Protein AF-A0AAV2R646-F1 (afdb_monomer)

Secondary structure (DSSP, 8-state):
-------------------------------------------HHHHHHHHHHHHHHHHHHHHHHHHHHHHHHHHHHHHHHHHHHHHHHHHHHHHHHHHHHHHHHHHHHHSTTTGGGS--HHHHHHHHHHHHHHHHHHHHHH---S-HHHHHHHHHHHHHHHSSHHHHHHHHHHHHHHHHT----SSSSSSS--

Sequence (194 aa):
SEERETEQRYCFSRCSSTGSLHTLTSSANNTDDEDSDRGGQMSYKERRREAHTAAEQKRRNAINKGYDSLQYLQKEKSKQEEDVAALQKEVVALTIMKLNYEQIVSAHQSQPGHTARQIPDDVKFQVFRAVMDSLYQSFDVTVSTNNFAEISGSVISWVEEHCQPQVLREIMCGVLQQLGQQPEDLNASTNSFI

pLDDT: mean 77.89, std 22.42, range [35.0, 98.56]

Organism: Meganyctiphanes norvegica (NCBI:txid48144)

Mean predicted aligned error: 19.93 Å

InterPro domains:
  IPR011598 Myc-type, basic helix-loop-helix (bHLH) domain [PF00010] (48-73)
  IPR036638 Helix-loop-helix DNA-binding domain superfamily [G3DSA:4.10.280.10] (47-109)
  IPR036638 Helix-loop-helix DNA-binding domain superfamily [SSF47459] (39-72)
  IPR052207 Max-like/E-box-binding transcription factors [PTHR15741] (71-184)

Solvent-accessible surface area (backbone atoms only — not comparable to full-atom values): 12102 Å² total; per-residue (Å²): 133,82,88,82,85,82,80,82,76,78,82,75,84,74,87,83,78,87,83,82,80,87,77,81,73,77,74,78,77,72,78,89,76,84,91,80,84,89,75,101,65,83,52,72,76,50,55,54,51,51,51,51,52,52,53,50,50,51,53,50,50,53,50,51,54,52,50,54,52,50,53,51,50,52,54,52,51,55,50,51,54,51,52,51,55,51,51,53,52,50,53,52,52,51,49,52,51,51,50,52,50,51,51,52,53,49,52,50,53,67,37,95,68,41,59,82,68,54,79,52,68,69,57,55,49,50,51,53,48,52,46,50,53,54,51,48,53,52,45,68,74,59,40,46,85,86,45,71,71,50,28,57,50,27,47,50,52,44,49,71,65,58,66,33,75,68,48,48,48,52,47,48,51,49,48,53,50,55,62,70,64,63,72,88,84,84,79,87,78,86,86,82,79,136

Structure (mmCIF, N/CA/C/O backbone):
data_AF-A0AAV2R646-F1
#
_entry.id   AF-A0AAV2R646-F1
#
loop_
_atom_site.group_PDB
_atom_site.id
_atom_site.type_symbol
_atom_site.label_atom_id
_atom_site.label_alt_id
_atom_site.label_comp_id
_atom_site.label_asym_id
_atom_site.label_entity_id
_atom_site.label_seq_id
_atom_site.pdbx_PDB_ins_code
_atom_site.Cartn_x
_atom_site.Cartn_y
_atom_site.Cartn_z
_atom_site.occupancy
_atom_site.B_iso_or_equiv
_atom_site.auth_seq_id
_atom_site.auth_comp_id
_atom_site.auth_asym_id
_atom_site.auth_atom_id
_atom_site.pdbx_PDB_model_num
ATOM 1 N N . SER A 1 1 ? 48.675 -38.472 -6.061 1.00 37.84 1 SER A N 1
ATOM 2 C CA . SER A 1 1 ? 48.274 -39.178 -7.282 1.00 37.84 1 SER A CA 1
ATOM 3 C C . SER A 1 1 ? 47.437 -38.245 -8.128 1.00 37.84 1 SER A C 1
ATOM 5 O O . SER A 1 1 ? 46.421 -37.786 -7.629 1.00 37.84 1 SER A O 1
ATOM 7 N N . GLU A 1 2 ? 47.965 -37.920 -9.313 1.00 41.97 2 GLU A N 1
ATOM 8 C CA . GLU A 1 2 ? 47.277 -37.570 -10.576 1.00 41.97 2 GLU A CA 1
ATOM 9 C C . GLU A 1 2 ? 46.203 -36.463 -10.511 1.00 41.97 2 GLU A C 1
ATOM 11 O O . GLU A 1 2 ? 45.102 -36.665 -10.016 1.00 41.97 2 GLU A O 1
ATOM 16 N N . GLU A 1 3 ? 46.518 -35.214 -10.871 1.00 40.22 3 GLU A N 1
ATOM 17 C CA . GLU A 1 3 ? 46.512 -34.661 -12.248 1.00 40.22 3 GLU A CA 1
ATOM 18 C C . GLU A 1 3 ? 45.272 -35.021 -13.083 1.00 40.22 3 GLU A C 1
ATOM 20 O O . GLU A 1 3 ? 45.065 -36.183 -13.439 1.00 40.22 3 GLU A O 1
ATOM 25 N N . ARG A 1 4 ? 44.513 -33.990 -13.494 1.00 39.69 4 ARG A N 1
ATOM 26 C CA . ARG A 1 4 ? 44.116 -33.801 -14.901 1.00 39.69 4 ARG A CA 1
ATOM 27 C C . ARG A 1 4 ? 43.507 -32.416 -15.151 1.00 39.69 4 ARG A C 1
ATOM 29 O O . ARG A 1 4 ? 42.331 -32.170 -14.894 1.00 39.69 4 ARG A O 1
ATOM 36 N N . GLU A 1 5 ? 44.345 -31.535 -15.690 1.00 41.72 5 GLU A N 1
ATOM 37 C CA . GLU A 1 5 ? 43.964 -30.369 -16.487 1.00 41.72 5 GLU A CA 1
ATOM 38 C C . GLU A 1 5 ? 43.260 -30.828 -17.773 1.00 41.72 5 GLU A C 1
ATOM 40 O O . GLU A 1 5 ? 43.730 -31.731 -18.466 1.00 41.72 5 GLU A O 1
ATOM 45 N N . THR A 1 6 ? 42.150 -30.187 -18.134 1.00 43.09 6 THR A N 1
ATOM 46 C CA . THR A 1 6 ? 41.570 -30.298 -19.478 1.00 43.09 6 THR A CA 1
ATOM 47 C C . THR A 1 6 ? 41.846 -29.014 -20.249 1.00 43.09 6 THR A C 1
ATOM 49 O O . THR A 1 6 ? 41.039 -28.086 -20.247 1.00 43.09 6 THR A O 1
ATOM 52 N N . GLU A 1 7 ? 43.001 -28.972 -20.916 1.00 41.12 7 GLU A N 1
ATOM 53 C CA . GLU A 1 7 ? 43.309 -28.013 -21.977 1.00 41.12 7 GLU A CA 1
ATOM 54 C C . GLU A 1 7 ? 42.364 -28.237 -23.170 1.00 41.12 7 GLU A C 1
ATOM 56 O O . GLU A 1 7 ? 42.499 -29.205 -23.923 1.00 41.12 7 GLU A O 1
ATOM 61 N N . GLN A 1 8 ? 41.425 -27.320 -23.406 1.00 41.44 8 GLN A N 1
ATOM 62 C CA . GLN A 1 8 ? 40.744 -27.226 -24.698 1.00 41.44 8 GLN A CA 1
ATOM 63 C C . GLN A 1 8 ? 41.658 -26.492 -25.685 1.00 41.44 8 GLN A C 1
ATOM 65 O O . GLN A 1 8 ? 41.577 -25.278 -25.868 1.00 41.44 8 GLN A O 1
ATOM 70 N N . ARG A 1 9 ? 42.561 -27.241 -26.326 1.00 39.47 9 ARG A N 1
ATOM 71 C CA . ARG A 1 9 ? 43.338 -26.752 -27.471 1.00 39.47 9 ARG A CA 1
ATOM 72 C C . ARG A 1 9 ? 42.412 -26.581 -28.670 1.00 39.47 9 ARG A C 1
ATOM 74 O O . ARG A 1 9 ? 42.081 -27.543 -29.359 1.00 39.47 9 ARG A O 1
ATOM 81 N N . TYR A 1 10 ? 42.022 -25.342 -28.941 1.00 36.59 10 TYR A N 1
ATOM 82 C CA . TYR A 1 10 ? 41.433 -24.973 -30.221 1.00 36.59 10 TYR A CA 1
ATOM 83 C C . TYR A 1 10 ? 42.513 -25.122 -31.303 1.00 36.59 10 TYR A C 1
ATOM 85 O O . TYR A 1 10 ? 43.528 -24.423 -31.297 1.00 36.59 10 TYR A O 1
ATOM 93 N N . CYS A 1 11 ? 42.334 -26.084 -32.205 1.00 35.00 11 CYS A N 1
ATOM 94 C CA . CYS A 1 11 ? 43.255 -26.340 -33.305 1.00 35.00 11 CYS A CA 1
ATOM 95 C C . CYS A 1 11 ? 43.130 -25.208 -34.338 1.00 35.00 11 CYS A C 1
ATOM 97 O O . CYS A 1 11 ? 42.215 -25.197 -35.158 1.00 35.00 11 CYS A O 1
ATOM 99 N N . PHE A 1 12 ? 44.030 -24.224 -34.291 1.00 38.62 12 PHE A N 1
ATOM 100 C CA . PHE A 1 12 ? 44.166 -23.251 -35.373 1.00 38.62 12 PHE A CA 1
ATOM 101 C C . PHE A 1 12 ? 44.891 -23.951 -36.526 1.00 38.62 12 PHE A C 1
ATOM 103 O O . PHE A 1 12 ? 46.098 -24.187 -36.458 1.00 38.62 12 PHE A O 1
ATOM 110 N N . SER A 1 13 ? 44.152 -24.330 -37.569 1.00 44.62 13 SER A N 1
ATOM 111 C CA . SER A 1 13 ? 44.729 -24.927 -38.772 1.00 44.62 13 SER A CA 1
ATOM 112 C C . SER A 1 13 ? 45.618 -23.891 -39.469 1.00 44.62 13 SER A C 1
ATOM 114 O O . SER A 1 13 ? 45.146 -23.051 -40.233 1.00 44.62 13 SER A O 1
ATOM 116 N N . ARG A 1 14 ? 46.921 -23.909 -39.163 1.00 40.22 14 ARG A N 1
ATOM 117 C CA . ARG A 1 14 ? 47.950 -23.161 -39.893 1.00 40.22 14 ARG A CA 1
ATOM 118 C C . ARG A 1 14 ? 48.126 -23.848 -41.241 1.00 40.22 14 ARG A C 1
ATOM 120 O O . ARG A 1 14 ? 48.638 -24.961 -41.308 1.00 40.22 14 ARG A O 1
ATOM 127 N N . CYS A 1 15 ? 47.703 -23.196 -42.318 1.00 38.50 15 CYS A N 1
ATOM 128 C CA . CYS A 1 15 ? 48.111 -23.591 -43.657 1.00 38.50 15 CYS A CA 1
ATOM 129 C C . CYS A 1 15 ? 49.622 -23.338 -43.804 1.00 38.50 15 CYS A C 1
ATOM 131 O O . CYS A 1 15 ? 50.078 -22.213 -43.989 1.00 38.50 15 CYS A O 1
ATOM 133 N N . SER A 1 16 ? 50.412 -24.399 -43.671 1.00 45.19 16 SER A N 1
ATOM 134 C CA . SER A 1 16 ? 51.815 -24.432 -44.074 1.00 45.19 16 SER A CA 1
ATOM 135 C C . SER A 1 16 ? 51.897 -25.117 -45.430 1.00 45.19 16 SER A C 1
ATOM 137 O O . SER A 1 16 ? 51.832 -26.340 -45.505 1.00 45.19 16 SER A O 1
ATOM 139 N N . SER A 1 17 ? 52.055 -24.328 -46.492 1.00 43.62 17 SER A N 1
ATOM 140 C CA . SER A 1 17 ? 52.354 -24.844 -47.830 1.00 43.62 17 SER A CA 1
ATOM 141 C C . SER A 1 17 ? 53.520 -24.062 -48.417 1.00 43.62 17 SER A C 1
ATOM 143 O O . SER A 1 17 ? 53.368 -22.956 -48.930 1.00 43.62 17 SER A O 1
ATOM 145 N N . THR A 1 18 ? 54.710 -24.643 -48.314 1.00 45.25 18 THR A N 1
ATOM 146 C CA . THR A 1 18 ? 55.879 -24.272 -49.108 1.00 45.25 18 THR A CA 1
ATOM 147 C C . THR A 1 18 ? 55.731 -24.837 -50.520 1.00 45.25 18 THR A C 1
ATOM 149 O O . THR A 1 18 ? 55.758 -26.050 -50.691 1.00 45.25 18 THR A O 1
ATOM 152 N N . GLY A 1 19 ? 55.626 -23.936 -51.503 1.00 45.94 19 GLY A N 1
ATOM 153 C CA . GLY A 1 19 ? 56.067 -24.116 -52.891 1.00 45.94 19 GLY A CA 1
ATOM 154 C C . GLY A 1 19 ? 55.170 -24.918 -53.840 1.00 45.94 19 GLY A C 1
ATOM 155 O O . GLY A 1 19 ? 55.054 -26.127 -53.707 1.00 45.94 19 GLY A O 1
ATOM 156 N N . SER A 1 20 ? 54.676 -24.261 -54.898 1.00 39.75 20 SER A N 1
ATOM 157 C CA . SER A 1 20 ? 54.912 -24.731 -56.273 1.00 39.75 20 SER A CA 1
ATOM 158 C C . SER A 1 20 ? 54.531 -23.676 -57.324 1.00 39.75 20 SER A C 1
ATOM 160 O O . SER A 1 20 ? 53.427 -23.143 -57.308 1.00 39.75 20 SER A O 1
ATOM 162 N N . LEU A 1 21 ? 55.502 -23.417 -58.205 1.00 43.16 21 LEU A N 1
ATOM 163 C CA . LEU A 1 21 ? 55.432 -23.061 -59.629 1.00 43.16 21 LEU A CA 1
ATOM 164 C C . LEU A 1 21 ? 54.420 -22.018 -60.141 1.00 43.16 21 LEU A C 1
ATOM 166 O O . LEU A 1 21 ? 53.222 -22.258 -60.213 1.00 43.16 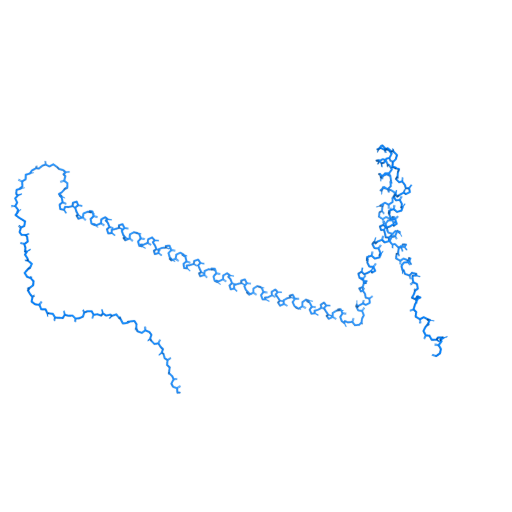21 LEU A O 1
ATOM 170 N N . HIS A 1 22 ? 54.989 -20.926 -60.669 1.00 48.75 22 HIS A N 1
ATOM 171 C CA . HIS A 1 22 ? 54.559 -20.207 -61.876 1.00 48.75 22 HIS A CA 1
ATOM 172 C C . HIS A 1 22 ? 53.064 -20.278 -62.220 1.00 48.75 22 HIS A C 1
ATOM 174 O O . HIS A 1 22 ? 52.651 -20.952 -63.162 1.00 48.75 22 HIS A O 1
ATOM 180 N N . THR A 1 23 ? 52.260 -19.453 -61.558 1.00 39.25 23 THR A N 1
ATOM 181 C CA . THR A 1 23 ? 51.094 -18.875 -62.222 1.00 39.25 23 THR A CA 1
ATOM 182 C C . THR A 1 23 ? 51.601 -17.720 -63.072 1.00 39.25 23 THR A C 1
ATOM 184 O O . THR A 1 23 ? 52.071 -16.708 -62.552 1.00 39.25 23 THR A O 1
ATOM 187 N N . LEU A 1 24 ? 51.545 -17.881 -64.395 1.00 46.44 24 LEU A N 1
ATOM 188 C CA . LEU A 1 24 ? 51.623 -16.761 -65.324 1.00 46.44 24 LEU A CA 1
ATOM 189 C C . LEU A 1 24 ? 50.469 -15.820 -64.974 1.00 46.44 24 LEU A C 1
ATOM 191 O O . LEU A 1 24 ? 49.336 -16.012 -65.408 1.00 46.44 24 LEU A O 1
ATOM 195 N N . THR A 1 25 ? 50.750 -14.821 -64.141 1.00 41.81 25 THR A N 1
ATOM 196 C CA . THR A 1 25 ? 49.927 -13.625 -64.095 1.00 41.81 25 THR A CA 1
ATOM 197 C C . THR A 1 25 ? 50.073 -13.007 -65.472 1.00 41.81 25 THR A C 1
ATOM 199 O O . THR A 1 25 ? 51.116 -12.463 -65.824 1.00 41.81 25 THR A O 1
ATOM 202 N N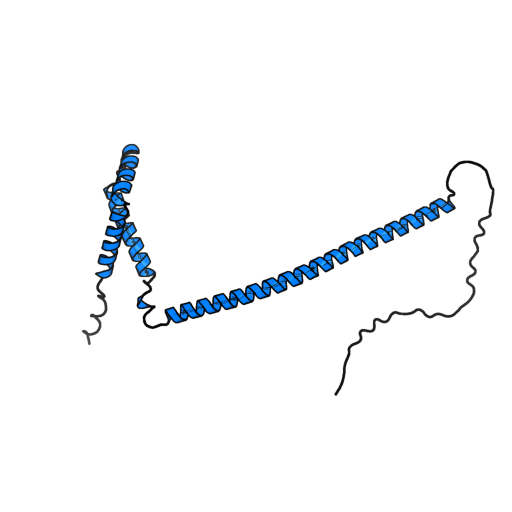 . SER A 1 26 ? 49.054 -13.172 -66.307 1.00 45.06 26 SER A N 1
ATOM 203 C CA . SER A 1 26 ? 48.863 -12.310 -67.457 1.00 45.06 26 SER A CA 1
ATOM 204 C C . SER A 1 26 ? 48.780 -10.892 -66.909 1.00 45.06 26 SER A C 1
ATOM 206 O O . SER A 1 26 ? 47.742 -10.463 -66.403 1.00 45.06 26 SER A O 1
ATOM 208 N N . SER A 1 27 ? 49.917 -10.199 -66.936 1.00 47.56 27 SER A N 1
ATOM 209 C CA . SER A 1 27 ? 49.995 -8.757 -66.829 1.00 47.56 27 SER A CA 1
ATOM 210 C C . SER A 1 27 ? 49.064 -8.226 -67.904 1.00 47.56 27 SER A C 1
ATOM 212 O O . SER A 1 27 ? 49.384 -8.254 -69.091 1.00 47.56 27 SER A O 1
ATOM 214 N N . ALA A 1 28 ? 47.865 -7.814 -67.503 1.00 45.62 28 ALA A N 1
ATOM 215 C CA . ALA A 1 28 ? 47.081 -6.914 -68.317 1.00 45.62 28 ALA A CA 1
ATOM 216 C C . ALA A 1 28 ? 47.888 -5.614 -68.359 1.00 45.62 28 ALA A C 1
ATOM 218 O O . ALA A 1 28 ? 47.776 -4.761 -67.475 1.00 45.62 28 ALA A O 1
ATOM 219 N N . ASN A 1 29 ? 48.779 -5.536 -69.347 1.00 51.81 29 ASN A N 1
ATOM 220 C CA . ASN A 1 29 ? 49.378 -4.306 -69.814 1.00 51.81 29 ASN A CA 1
ATOM 221 C C . ASN A 1 29 ? 48.205 -3.417 -70.220 1.00 51.81 29 ASN A C 1
ATOM 223 O O . ASN A 1 29 ? 47.641 -3.569 -71.299 1.00 51.81 29 ASN A O 1
ATOM 227 N N . ASN A 1 30 ? 47.779 -2.551 -69.307 1.00 52.84 30 ASN A N 1
ATOM 228 C CA . ASN A 1 30 ? 46.910 -1.452 -69.670 1.00 52.84 30 ASN A CA 1
ATOM 229 C C . ASN A 1 30 ? 47.845 -0.416 -70.275 1.00 52.84 30 ASN A C 1
ATOM 231 O O . ASN A 1 30 ? 48.668 0.151 -69.558 1.00 52.84 30 ASN A O 1
ATOM 235 N N . THR A 1 31 ? 47.775 -0.300 -71.596 1.00 49.19 31 THR A N 1
ATOM 236 C CA . THR A 1 31 ? 48.461 0.699 -72.405 1.00 49.19 31 THR A CA 1
ATOM 237 C C . THR A 1 31 ? 48.285 2.069 -71.750 1.00 49.19 31 THR A C 1
ATOM 239 O O . THR A 1 31 ? 47.157 2.504 -71.509 1.00 49.19 31 THR A O 1
ATOM 242 N N . ASP A 1 32 ? 49.406 2.683 -71.367 1.00 62.09 32 ASP A N 1
ATOM 243 C CA . ASP A 1 32 ? 49.479 4.108 -71.059 1.00 62.09 32 ASP A CA 1
ATOM 244 C C . ASP A 1 32 ? 49.209 4.844 -72.371 1.00 62.09 32 ASP A C 1
ATOM 246 O O . ASP A 1 32 ? 50.058 4.836 -73.257 1.00 62.09 32 ASP A O 1
ATOM 250 N N . ASP A 1 33 ? 48.026 5.440 -72.493 1.00 57.00 33 ASP A N 1
ATOM 251 C CA . ASP A 1 33 ? 47.703 6.383 -73.556 1.00 57.00 33 ASP A CA 1
ATOM 252 C C . ASP A 1 33 ? 47.231 7.702 -72.921 1.00 57.00 33 ASP A C 1
ATOM 254 O O . ASP A 1 33 ? 46.165 7.786 -72.308 1.00 57.00 33 ASP A O 1
ATOM 258 N N . GLU A 1 34 ? 48.093 8.701 -73.110 1.00 54.50 34 GLU A N 1
ATOM 259 C CA . GLU A 1 34 ? 47.835 10.135 -73.275 1.00 54.50 34 GLU A CA 1
ATOM 260 C C . GLU A 1 34 ? 47.458 11.011 -72.059 1.00 54.50 34 GLU A C 1
ATOM 262 O O . GLU A 1 34 ? 46.380 10.961 -71.463 1.00 54.50 34 GLU A O 1
ATOM 267 N N . ASP A 1 35 ? 48.408 11.907 -71.777 1.00 70.31 35 ASP A N 1
ATOM 268 C CA . ASP A 1 35 ? 48.322 13.130 -70.990 1.00 70.31 35 ASP A CA 1
ATOM 269 C C . ASP A 1 35 ? 47.536 14.200 -71.778 1.00 70.31 35 ASP A C 1
ATOM 271 O O . ASP A 1 35 ? 47.861 14.534 -72.919 1.00 70.31 35 ASP A O 1
ATOM 275 N N . SER A 1 36 ? 46.477 14.750 -71.183 1.00 53.47 36 SER A N 1
ATOM 276 C CA . SER A 1 36 ? 45.840 15.985 -71.655 1.00 53.47 36 SER A CA 1
ATOM 277 C C . SER A 1 36 ? 45.258 16.773 -70.484 1.00 53.47 36 SER A C 1
ATOM 279 O O . SER A 1 36 ? 44.142 16.545 -70.025 1.00 53.47 36 SER A O 1
ATOM 281 N N . ASP A 1 37 ? 46.121 17.657 -69.993 1.00 49.75 37 ASP A N 1
ATOM 282 C CA . ASP A 1 37 ? 45.949 19.027 -69.500 1.00 49.75 37 ASP A CA 1
ATOM 283 C C . ASP A 1 37 ? 44.624 19.472 -68.824 1.00 49.75 37 ASP A C 1
ATOM 285 O O . ASP A 1 37 ? 43.526 19.410 -69.370 1.00 49.75 37 ASP A O 1
ATOM 289 N N . ARG A 1 38 ? 44.822 20.107 -67.657 1.00 51.69 38 ARG A N 1
ATOM 290 C CA . ARG A 1 38 ? 43.988 21.129 -66.986 1.00 51.69 38 ARG A CA 1
ATOM 291 C C . ARG A 1 38 ? 42.520 20.823 -66.667 1.00 51.69 38 ARG A C 1
ATOM 293 O O . ARG A 1 38 ? 41.604 21.119 -67.427 1.00 51.69 38 ARG A O 1
ATOM 300 N N . GLY A 1 39 ? 42.290 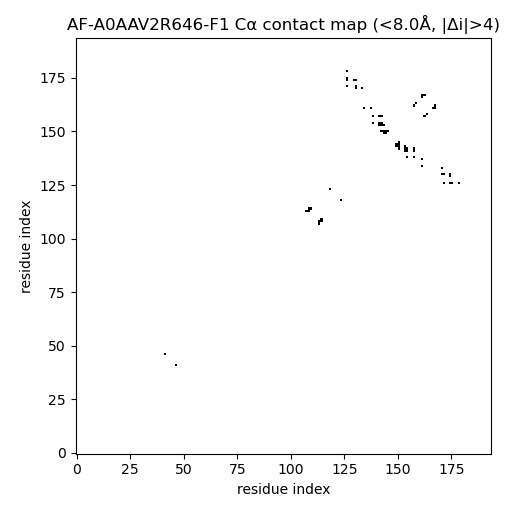20.554 -65.378 1.00 44.25 39 GLY A N 1
ATOM 301 C CA . GLY A 1 39 ? 41.071 21.023 -64.715 1.00 44.25 39 GLY A CA 1
ATOM 302 C C . GLY A 1 39 ? 40.717 20.298 -63.428 1.00 44.25 39 GLY A C 1
ATOM 303 O O . GLY A 1 39 ? 39.804 19.493 -63.450 1.00 44.25 39 GLY A O 1
ATOM 304 N N . GLY A 1 40 ? 41.400 20.600 -62.315 1.00 55.28 40 GLY A N 1
ATOM 305 C CA . GLY A 1 40 ? 40.879 20.497 -60.935 1.00 55.28 40 GLY A CA 1
ATOM 306 C C . GLY A 1 40 ? 40.036 19.275 -60.526 1.00 55.28 40 GLY A C 1
ATOM 307 O O . GLY A 1 40 ? 39.220 19.401 -59.615 1.00 55.28 40 GLY A O 1
ATOM 308 N N . GLN A 1 41 ? 40.179 18.119 -61.176 1.00 61.56 41 GLN A N 1
ATOM 309 C CA . GLN A 1 41 ? 39.341 16.944 -60.956 1.00 61.56 41 GLN A CA 1
ATOM 310 C C . GLN A 1 41 ? 40.214 15.716 -60.711 1.00 61.56 41 GLN A C 1
ATOM 312 O O . GLN A 1 41 ? 41.040 15.331 -61.534 1.00 61.56 41 GLN A O 1
ATOM 317 N N . MET A 1 42 ? 40.004 15.112 -59.543 1.00 65.81 42 MET A N 1
ATOM 318 C CA . MET A 1 42 ? 40.717 13.933 -59.050 1.00 65.81 42 MET A CA 1
ATOM 319 C C . MET A 1 42 ? 40.674 12.780 -60.056 1.00 65.81 42 MET A C 1
ATOM 321 O O . MET A 1 42 ? 39.602 12.436 -60.576 1.00 65.81 42 MET A O 1
ATOM 325 N N . SER A 1 43 ? 41.828 12.143 -60.273 1.00 81.81 43 SER A N 1
ATOM 326 C CA . SER A 1 43 ? 41.974 11.021 -61.206 1.00 81.81 43 SER A CA 1
ATOM 327 C C . SER A 1 43 ? 41.074 9.846 -60.803 1.00 81.81 43 SER A C 1
ATOM 329 O O . SER A 1 43 ? 40.916 9.534 -59.622 1.00 81.81 43 SER A O 1
ATOM 331 N N . TYR A 1 44 ? 40.505 9.121 -61.771 1.00 81.81 44 TYR A N 1
ATOM 332 C CA . TYR A 1 44 ? 39.675 7.933 -61.509 1.00 81.81 44 TYR A CA 1
ATOM 333 C C . TYR A 1 44 ? 40.375 6.904 -60.598 1.00 81.81 44 TYR A C 1
ATOM 335 O O . TYR A 1 44 ? 39.762 6.335 -59.688 1.00 81.81 44 TYR A O 1
ATOM 343 N N . LYS A 1 45 ? 41.688 6.704 -60.794 1.00 84.44 45 LYS A N 1
ATOM 344 C CA . LYS A 1 45 ? 42.513 5.814 -59.959 1.00 84.44 45 LYS A CA 1
ATOM 345 C C . LYS A 1 45 ? 42.540 6.271 -58.494 1.00 84.44 45 LYS A C 1
ATOM 347 O O . LYS A 1 45 ? 42.595 5.436 -57.594 1.00 84.44 45 LYS A O 1
ATOM 352 N N . GLU A 1 46 ? 42.483 7.574 -58.252 1.00 88.62 46 GLU A N 1
ATOM 353 C CA . GLU A 1 46 ? 42.474 8.188 -56.927 1.00 88.62 46 GLU A CA 1
ATOM 354 C C . GLU A 1 46 ? 41.111 8.077 -56.248 1.00 88.62 46 GLU A C 1
ATOM 356 O O . GLU A 1 46 ? 41.033 7.558 -55.137 1.00 88.62 46 GLU A O 1
ATOM 361 N N . ARG A 1 47 ? 40.029 8.381 -56.971 1.00 90.50 47 ARG A N 1
ATOM 362 C CA . ARG A 1 47 ? 38.651 8.229 -56.477 1.00 90.50 47 ARG A CA 1
ATOM 363 C C . ARG A 1 47 ? 38.348 6.804 -56.005 1.00 90.50 47 ARG A C 1
ATOM 365 O O . ARG A 1 47 ? 37.675 6.598 -54.998 1.00 90.50 47 ARG A O 1
ATOM 372 N N . ARG A 1 48 ? 38.879 5.796 -56.706 1.00 90.56 48 ARG A N 1
ATOM 373 C CA . ARG A 1 48 ? 38.763 4.386 -56.298 1.00 90.56 48 ARG A CA 1
ATOM 374 C C . ARG A 1 48 ? 39.513 4.093 -54.993 1.00 90.56 48 ARG A C 1
ATOM 376 O O . ARG A 1 48 ? 38.999 3.350 -54.159 1.00 90.56 48 ARG A O 1
ATOM 383 N N . ARG A 1 49 ? 40.709 4.663 -54.805 1.00 93.19 49 ARG A N 1
ATOM 384 C CA . ARG A 1 49 ? 41.489 4.521 -53.561 1.00 93.19 49 ARG A CA 1
ATOM 385 C C . ARG A 1 49 ? 40.778 5.187 -52.384 1.00 93.19 49 ARG A C 1
ATOM 387 O O . ARG A 1 49 ? 40.695 4.589 -51.315 1.00 93.19 49 ARG A O 1
ATOM 394 N N . GLU A 1 50 ? 40.227 6.377 -52.589 1.00 92.38 50 GLU A N 1
ATOM 395 C CA . GLU A 1 50 ? 39.449 7.092 -51.573 1.00 92.38 50 GLU A CA 1
ATOM 396 C C . GLU A 1 50 ? 38.195 6.319 -51.173 1.00 92.38 50 GLU A C 1
ATOM 398 O O . GLU A 1 50 ? 37.968 6.101 -49.985 1.00 92.38 50 GLU A O 1
ATOM 403 N N . ALA A 1 51 ? 37.421 5.829 -52.147 1.00 94.19 51 ALA A N 1
ATOM 404 C CA . ALA A 1 51 ? 36.232 5.023 -51.882 1.00 94.19 51 ALA A CA 1
ATOM 405 C C . ALA A 1 51 ? 36.567 3.744 -51.097 1.00 94.19 51 ALA A C 1
ATOM 407 O O . ALA A 1 51 ? 35.853 3.396 -50.156 1.00 94.19 51 ALA A O 1
ATOM 408 N N . HIS A 1 52 ? 37.674 3.073 -51.437 1.00 95.62 52 HIS A N 1
ATOM 409 C CA . HIS A 1 52 ? 38.147 1.896 -50.709 1.00 95.62 52 HIS A CA 1
ATOM 410 C C . HIS A 1 52 ? 38.508 2.233 -49.254 1.00 95.62 52 HIS A C 1
ATOM 412 O O . HIS A 1 52 ? 38.028 1.584 -48.325 1.00 95.62 52 HIS A O 1
ATOM 418 N N . THR A 1 53 ? 39.304 3.282 -49.035 1.00 96.62 53 THR A N 1
ATOM 419 C CA . THR A 1 53 ? 39.690 3.733 -47.688 1.00 96.62 53 THR A CA 1
ATOM 420 C C . THR A 1 53 ? 38.477 4.181 -46.868 1.00 96.62 53 THR A C 1
ATOM 422 O O . THR A 1 53 ? 38.374 3.847 -45.689 1.00 96.62 53 THR A O 1
ATOM 425 N N . ALA A 1 54 ? 37.521 4.881 -47.484 1.00 96.50 54 ALA A N 1
ATOM 426 C CA . ALA A 1 54 ? 36.292 5.320 -46.831 1.00 96.50 54 ALA A CA 1
ATOM 427 C C . ALA A 1 54 ? 35.397 4.138 -46.425 1.00 96.50 54 ALA A C 1
ATOM 429 O O . ALA A 1 54 ? 34.858 4.124 -45.315 1.00 96.50 54 ALA A O 1
ATOM 430 N N . ALA A 1 55 ? 35.261 3.128 -47.290 1.00 97.81 55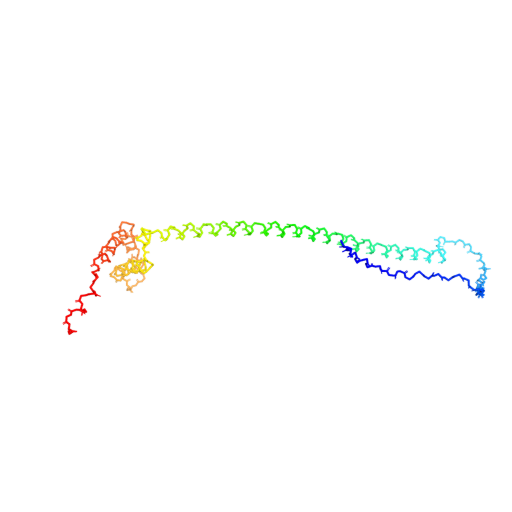 ALA A N 1
ATOM 431 C CA . ALA A 1 55 ? 34.520 1.910 -46.977 1.00 97.81 55 ALA A CA 1
ATOM 432 C C . ALA A 1 55 ? 35.161 1.142 -45.809 1.00 97.81 55 ALA A C 1
ATOM 434 O O . ALA A 1 55 ? 34.457 0.744 -44.877 1.00 97.81 55 ALA A O 1
ATOM 435 N N . GLU A 1 56 ? 36.489 1.004 -45.810 1.00 97.56 56 GLU A N 1
ATOM 436 C CA . GLU A 1 56 ? 37.220 0.329 -44.734 1.00 97.56 56 GLU A CA 1
ATOM 437 C C . GLU A 1 56 ? 37.135 1.102 -43.411 1.00 97.56 56 GLU A C 1
ATOM 439 O O . GLU A 1 56 ? 36.872 0.519 -42.358 1.00 97.56 56 GLU A O 1
ATOM 444 N N . GLN A 1 57 ? 37.248 2.433 -43.448 1.00 97.88 57 GLN A N 1
ATOM 445 C CA . GLN A 1 57 ? 37.065 3.265 -42.259 1.00 97.88 57 GLN A CA 1
ATOM 446 C C . GLN A 1 57 ? 35.635 3.161 -41.712 1.00 97.88 57 GLN A C 1
ATOM 448 O O . GLN A 1 57 ? 35.445 3.071 -40.499 1.00 97.88 57 GLN A O 1
ATOM 453 N N . LYS A 1 58 ? 34.616 3.123 -42.580 1.00 98.00 58 LYS A N 1
ATOM 454 C CA . LYS A 1 58 ? 33.220 2.927 -42.160 1.00 98.00 58 LYS A CA 1
ATOM 455 C C . LYS A 1 58 ? 33.023 1.566 -41.493 1.00 98.00 58 LYS A C 1
ATOM 457 O O . LYS A 1 58 ? 32.371 1.496 -40.451 1.00 98.00 58 LYS A O 1
ATOM 462 N N . ARG A 1 59 ? 33.610 0.503 -42.050 1.00 98.00 59 ARG A N 1
ATOM 463 C CA . ARG A 1 59 ? 33.598 -0.840 -41.453 1.00 98.00 59 ARG A CA 1
ATOM 464 C C . ARG A 1 59 ? 34.277 -0.836 -40.080 1.00 98.00 59 ARG A C 1
ATOM 466 O O . ARG A 1 59 ? 33.688 -1.326 -39.120 1.00 98.00 59 ARG A O 1
ATOM 473 N N . ARG A 1 60 ? 35.458 -0.223 -39.962 1.00 98.38 60 ARG A N 1
ATOM 474 C CA . ARG A 1 60 ? 36.184 -0.066 -38.691 1.00 98.38 60 ARG A CA 1
ATOM 475 C C . ARG A 1 60 ? 35.353 0.679 -37.646 1.00 98.38 60 ARG A C 1
ATOM 477 O O . ARG A 1 60 ? 35.226 0.206 -36.523 1.00 98.38 60 ARG A O 1
ATOM 484 N N . ASN A 1 61 ? 34.738 1.798 -38.023 1.00 98.00 61 ASN A N 1
ATOM 485 C CA . ASN A 1 61 ? 33.890 2.583 -37.124 1.00 98.00 61 ASN A CA 1
ATOM 486 C C . ASN A 1 61 ? 32.674 1.780 -36.636 1.00 98.00 61 ASN A C 1
ATOM 488 O O . ASN A 1 61 ? 32.315 1.866 -35.465 1.00 98.00 61 ASN A O 1
ATOM 492 N N . ALA A 1 62 ? 32.052 0.984 -37.512 1.00 97.88 62 ALA A N 1
ATOM 493 C CA . ALA A 1 62 ? 30.934 0.124 -37.133 1.00 97.88 62 ALA A CA 1
ATOM 494 C C . ALA A 1 62 ? 31.355 -0.961 -36.127 1.00 97.88 62 ALA A C 1
ATOM 496 O O . ALA A 1 62 ? 30.635 -1.203 -35.160 1.00 97.88 62 ALA A O 1
ATOM 497 N N . ILE A 1 63 ? 32.534 -1.566 -36.317 1.00 98.06 63 ILE A N 1
ATOM 498 C CA . ILE A 1 63 ? 33.099 -2.554 -35.386 1.00 98.06 63 ILE A CA 1
ATOM 499 C C . ILE A 1 63 ? 33.411 -1.908 -34.037 1.00 98.06 63 ILE A C 1
ATOM 501 O O . ILE A 1 63 ? 32.991 -2.437 -33.013 1.00 98.06 63 ILE A O 1
ATOM 505 N N . ASN A 1 64 ? 34.079 -0.751 -34.030 1.00 98.12 64 ASN A N 1
ATOM 506 C CA . ASN A 1 64 ? 34.406 -0.037 -32.795 1.00 98.12 64 ASN A CA 1
ATOM 507 C C . ASN A 1 64 ? 33.139 0.326 -32.014 1.00 98.12 64 ASN A C 1
ATOM 509 O O . ASN A 1 64 ? 33.056 0.052 -30.825 1.00 98.12 64 ASN A O 1
ATOM 513 N N . LYS A 1 65 ? 32.099 0.823 -32.695 1.00 98.25 65 LYS A N 1
ATOM 514 C CA . LYS A 1 65 ? 30.811 1.112 -32.052 1.00 98.25 65 LYS A CA 1
ATOM 515 C C . LYS A 1 65 ? 30.163 -0.142 -31.452 1.00 98.25 65 LYS A C 1
ATOM 517 O O . LYS A 1 65 ? 29.596 -0.078 -30.363 1.00 98.25 65 LYS A O 1
ATOM 522 N N . GLY A 1 66 ? 30.229 -1.274 -32.156 1.00 98.31 66 GLY A N 1
ATOM 523 C CA . GLY A 1 66 ? 29.754 -2.557 -31.635 1.00 98.31 66 GLY A CA 1
ATOM 524 C C . GLY A 1 66 ? 30.546 -3.014 -30.408 1.00 98.31 66 GLY A C 1
ATOM 525 O O . GLY A 1 66 ? 29.953 -3.462 -29.429 1.00 98.31 66 GLY A O 1
ATOM 526 N N . TYR A 1 67 ? 31.868 -2.840 -30.437 1.00 98.38 67 TYR A N 1
ATOM 527 C CA . TYR A 1 67 ? 32.759 -3.148 -29.322 1.00 98.38 67 TYR A CA 1
ATOM 528 C C . TYR A 1 67 ? 32.454 -2.284 -28.093 1.00 98.38 67 TYR A C 1
ATOM 530 O O . TYR A 1 67 ? 32.260 -2.829 -27.010 1.00 98.38 67 TYR A O 1
ATOM 538 N N . ASP A 1 68 ? 32.316 -0.969 -28.263 1.00 98.19 68 ASP A N 1
ATOM 539 C CA . ASP A 1 68 ? 31.993 -0.043 -27.172 1.00 98.19 68 ASP A CA 1
ATOM 540 C C . ASP A 1 68 ? 30.641 -0.384 -26.529 1.00 98.19 68 ASP A C 1
ATOM 542 O O . ASP A 1 68 ? 30.507 -0.399 -25.304 1.00 98.19 68 ASP A O 1
ATOM 546 N N . SER A 1 69 ? 29.642 -0.733 -27.349 1.00 98.06 69 SER A N 1
ATOM 547 C CA . SER A 1 69 ? 28.338 -1.183 -26.853 1.00 98.06 69 SER A CA 1
ATOM 548 C C . SER A 1 69 ? 28.440 -2.489 -26.066 1.00 98.06 69 SER A C 1
ATOM 550 O O . SER A 1 69 ? 27.772 -2.636 -25.044 1.00 98.06 69 SER A O 1
ATOM 552 N N . LEU A 1 70 ? 29.252 -3.443 -26.528 1.00 98.25 70 LEU A N 1
ATOM 553 C CA . LEU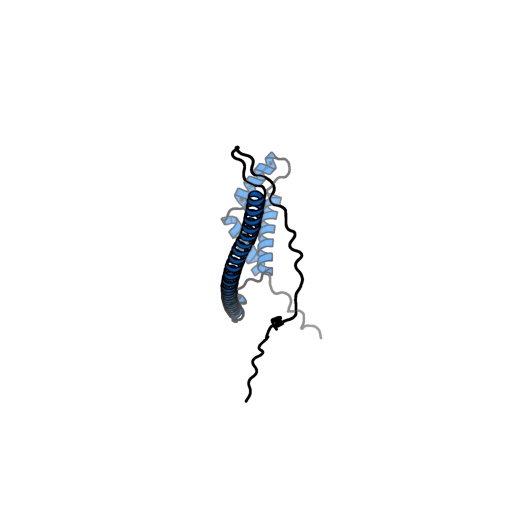 A 1 70 ? 29.457 -4.712 -25.834 1.00 98.25 70 LEU A CA 1
ATOM 554 C C . LEU A 1 70 ? 30.174 -4.505 -24.494 1.00 98.25 70 LEU A C 1
ATOM 556 O O . LEU A 1 70 ? 29.765 -5.081 -23.490 1.00 98.25 70 LEU A O 1
ATOM 560 N N . GLN A 1 71 ? 31.196 -3.648 -24.464 1.00 98.31 71 GLN A N 1
ATOM 561 C CA . GLN A 1 71 ? 31.913 -3.279 -23.242 1.00 98.31 71 GLN A CA 1
ATOM 562 C C . GLN A 1 71 ? 30.984 -2.616 -22.221 1.00 98.31 71 GLN A C 1
ATOM 564 O O . GLN A 1 71 ? 31.010 -2.960 -21.039 1.00 98.31 71 GLN A O 1
ATOM 569 N N . TYR A 1 72 ? 30.120 -1.705 -22.678 1.00 98.31 72 TYR A N 1
ATOM 570 C CA . TYR A 1 72 ? 29.112 -1.087 -21.823 1.00 98.31 72 TYR A CA 1
ATOM 571 C C . TYR A 1 72 ? 28.160 -2.130 -21.221 1.00 98.31 72 TYR A C 1
ATOM 573 O O . TYR A 1 72 ? 27.985 -2.166 -20.005 1.00 98.31 72 TYR A O 1
ATOM 581 N N . LEU A 1 73 ? 27.610 -3.026 -22.048 1.00 98.44 73 LEU A N 1
ATOM 582 C CA . LEU A 1 73 ? 26.724 -4.097 -21.582 1.00 98.44 73 LEU A CA 1
ATOM 583 C C . LEU A 1 73 ? 27.417 -5.033 -20.587 1.00 98.44 73 LEU A C 1
ATOM 585 O O . LEU A 1 73 ? 26.803 -5.451 -19.609 1.00 98.44 73 LEU A O 1
ATOM 589 N N . GLN A 1 74 ? 28.694 -5.347 -20.804 1.00 98.50 74 GLN A N 1
ATOM 590 C CA . GLN A 1 74 ? 29.471 -6.177 -19.887 1.00 98.50 74 GLN A CA 1
ATOM 591 C C . GLN A 1 74 ? 29.644 -5.505 -18.520 1.00 98.50 74 GLN A C 1
ATOM 593 O O . GLN A 1 74 ? 29.479 -6.160 -17.490 1.00 98.50 74 GLN A O 1
ATOM 598 N N . LYS A 1 75 ? 29.934 -4.200 -18.501 1.00 98.19 75 LYS A N 1
ATOM 599 C CA . LYS A 1 75 ? 30.029 -3.424 -17.260 1.00 98.19 75 LYS A CA 1
ATOM 600 C C . LYS A 1 75 ? 28.687 -3.367 -16.530 1.00 98.19 75 LYS A C 1
ATOM 602 O O . LYS A 1 75 ? 28.649 -3.559 -15.318 1.00 98.19 75 LYS A O 1
ATOM 607 N N . GLU A 1 76 ? 27.601 -3.143 -17.265 1.00 98.38 76 GLU A N 1
ATOM 608 C CA . GLU A 1 76 ? 26.258 -3.084 -16.687 1.00 98.38 76 GLU A CA 1
ATOM 609 C C . GLU A 1 76 ? 25.843 -4.438 -16.100 1.00 98.38 76 GLU A C 1
ATOM 611 O O . GLU A 1 76 ? 25.338 -4.497 -14.982 1.00 98.38 76 GLU A O 1
ATOM 616 N N . LYS A 1 77 ? 26.148 -5.538 -16.799 1.00 98.12 77 LYS A N 1
ATOM 617 C CA . LYS A 1 77 ? 25.936 -6.897 -16.294 1.00 98.12 77 LYS A CA 1
ATOM 618 C C . LYS A 1 77 ? 26.707 -7.148 -14.994 1.00 98.12 77 LYS A C 1
ATOM 620 O O . LYS A 1 77 ? 26.115 -7.633 -14.038 1.00 98.12 77 LYS A O 1
ATOM 625 N N . SER A 1 78 ? 27.993 -6.791 -14.943 1.00 98.12 78 SER A N 1
ATOM 626 C CA . SER A 1 78 ? 28.818 -6.950 -13.732 1.00 98.12 78 SER A CA 1
ATOM 627 C C . SER A 1 78 ? 28.218 -6.202 -12.542 1.00 98.12 78 SER A C 1
ATOM 629 O O . SER A 1 78 ? 28.136 -6.742 -11.445 1.00 98.12 78 SER A O 1
ATOM 631 N N . LYS A 1 79 ? 27.749 -4.971 -12.768 1.00 98.12 79 LYS A N 1
ATOM 632 C CA . LYS A 1 79 ? 27.095 -4.173 -11.730 1.00 98.12 79 LYS A CA 1
ATOM 633 C C . LYS A 1 79 ? 25.796 -4.825 -11.245 1.00 98.12 79 LYS A C 1
ATOM 635 O O . LYS A 1 79 ? 25.571 -4.922 -10.046 1.00 98.12 79 LYS A O 1
ATOM 640 N N . GLN A 1 80 ? 24.959 -5.306 -12.164 1.00 98.25 80 GLN A N 1
ATOM 641 C CA . GLN A 1 80 ? 23.716 -5.994 -11.804 1.00 98.25 80 GLN A CA 1
ATOM 642 C C . GLN A 1 80 ? 23.975 -7.269 -10.993 1.00 98.25 80 GLN A C 1
ATOM 644 O O . GLN A 1 80 ? 23.228 -7.560 -10.064 1.00 98.25 80 GLN A O 1
ATOM 649 N N . GLU A 1 81 ? 25.028 -8.022 -11.312 1.00 98.19 81 GLU A N 1
ATOM 650 C CA . GLU A 1 81 ? 25.422 -9.208 -10.543 1.00 98.19 81 GLU A CA 1
ATOM 651 C C . GLU A 1 81 ? 25.825 -8.845 -9.102 1.00 98.19 81 GLU A C 1
ATOM 653 O O . GLU A 1 81 ? 25.421 -9.534 -8.162 1.00 98.19 81 GLU A O 1
ATOM 658 N N . GLU A 1 82 ? 26.550 -7.739 -8.909 1.00 98.31 82 GLU A N 1
ATOM 659 C CA . GLU A 1 82 ? 26.889 -7.213 -7.580 1.00 98.31 82 GLU A CA 1
ATOM 660 C C . GLU A 1 82 ? 25.646 -6.763 -6.799 1.00 98.31 82 GLU A C 1
ATOM 662 O O . GLU A 1 82 ? 25.484 -7.142 -5.635 1.00 98.31 82 GLU A O 1
ATOM 667 N N . ASP A 1 83 ? 24.741 -6.019 -7.441 1.00 98.31 83 ASP A N 1
ATOM 668 C CA . ASP A 1 83 ? 23.492 -5.548 -6.831 1.00 98.31 83 ASP A CA 1
ATOM 669 C C . ASP A 1 83 ? 22.603 -6.732 -6.410 1.00 98.31 83 ASP A C 1
ATOM 671 O O . ASP A 1 83 ? 22.079 -6.768 -5.294 1.00 98.31 83 ASP A O 1
ATOM 675 N N . VAL A 1 84 ? 22.482 -7.757 -7.261 1.00 98.56 84 VAL A N 1
ATOM 676 C CA . VAL A 1 84 ? 21.750 -8.992 -6.937 1.00 98.56 84 VAL A CA 1
ATOM 677 C C . VAL A 1 84 ? 22.392 -9.710 -5.752 1.00 98.56 84 VAL A C 1
ATOM 679 O O . VAL A 1 84 ? 21.681 -10.132 -4.837 1.00 98.56 84 VAL A O 1
ATOM 682 N N . ALA A 1 85 ? 23.720 -9.829 -5.722 1.00 98.38 85 ALA A N 1
ATOM 683 C CA . ALA A 1 85 ? 24.421 -10.457 -4.606 1.00 98.38 85 ALA A CA 1
ATOM 684 C C . ALA A 1 85 ? 24.233 -9.678 -3.290 1.00 98.38 85 ALA A C 1
ATOM 686 O O . ALA A 1 85 ? 24.121 -10.286 -2.222 1.00 98.38 85 ALA A O 1
ATOM 687 N N . ALA A 1 86 ? 24.180 -8.345 -3.344 1.00 98.38 86 ALA A N 1
ATOM 688 C CA . ALA A 1 86 ? 23.904 -7.504 -2.183 1.00 98.38 86 ALA A CA 1
ATOM 689 C C . ALA A 1 86 ? 22.466 -7.695 -1.673 1.00 98.38 86 ALA A C 1
ATOM 691 O O . ALA A 1 86 ? 22.268 -7.967 -0.487 1.00 98.38 86 ALA A O 1
ATOM 692 N N . LEU A 1 87 ? 21.478 -7.653 -2.569 1.00 98.44 87 LEU A N 1
ATOM 693 C CA . LEU A 1 87 ? 20.069 -7.860 -2.224 1.00 98.44 87 LEU A CA 1
ATOM 694 C C . LEU A 1 87 ? 19.815 -9.256 -1.646 1.00 98.44 87 LEU A C 1
ATOM 696 O O . LEU A 1 87 ? 19.069 -9.404 -0.681 1.00 98.44 87 LEU A O 1
ATOM 700 N N . GLN A 1 88 ? 20.472 -10.291 -2.174 1.00 98.44 88 GLN A N 1
ATOM 701 C CA . GLN A 1 88 ? 20.378 -11.643 -1.615 1.00 98.44 88 GLN A CA 1
ATOM 702 C C . GLN A 1 88 ? 20.861 -11.700 -0.160 1.00 98.44 88 GLN A C 1
ATOM 704 O O . GLN A 1 88 ? 20.227 -12.356 0.668 1.00 98.44 88 GLN A O 1
ATOM 709 N N . LYS A 1 89 ? 21.944 -10.988 0.184 1.00 98.31 89 LYS A N 1
ATOM 710 C CA . LYS A 1 89 ? 22.426 -10.903 1.573 1.00 98.31 89 LYS A CA 1
ATOM 711 C C . LYS A 1 89 ? 21.409 -10.215 2.482 1.00 98.31 89 LYS A C 1
ATOM 713 O O . LYS A 1 89 ? 21.190 -10.681 3.598 1.00 98.31 89 LYS A O 1
ATOM 718 N N . GLU A 1 90 ? 20.772 -9.148 2.006 1.00 97.94 90 GLU A N 1
ATOM 719 C CA . GLU A 1 90 ? 19.732 -8.438 2.756 1.00 97.94 90 GLU A CA 1
ATOM 720 C C . GLU A 1 90 ? 18.505 -9.323 3.003 1.00 97.94 90 GLU A C 1
ATOM 722 O O . GLU A 1 90 ? 18.047 -9.440 4.139 1.00 97.94 90 GLU A O 1
ATOM 727 N N . VAL A 1 91 ? 18.021 -10.025 1.974 1.00 98.44 91 VAL A N 1
ATOM 728 C CA . VAL A 1 91 ? 16.892 -10.959 2.099 1.00 98.44 91 VAL A CA 1
ATOM 729 C C . VAL A 1 91 ? 17.192 -12.061 3.114 1.00 98.44 91 VAL A C 1
ATOM 731 O O . VAL A 1 91 ? 16.337 -12.383 3.940 1.00 98.44 91 VAL A O 1
ATOM 734 N N . VAL A 1 92 ? 18.404 -12.622 3.101 1.00 98.31 92 VAL A N 1
ATOM 735 C CA . VAL A 1 92 ? 18.814 -13.634 4.086 1.00 98.31 92 VAL A CA 1
ATOM 736 C C . VAL A 1 92 ? 18.832 -13.048 5.498 1.00 98.31 92 VAL A C 1
ATOM 738 O O . VAL A 1 92 ? 18.275 -13.655 6.412 1.00 98.31 92 VAL A O 1
ATOM 741 N N . ALA A 1 93 ? 19.402 -11.855 5.688 1.00 98.25 93 ALA A N 1
ATOM 742 C CA . ALA A 1 93 ? 19.422 -11.189 6.989 1.00 98.25 93 ALA A CA 1
ATOM 743 C C . ALA A 1 93 ? 18.003 -10.902 7.515 1.00 98.25 93 ALA A C 1
ATOM 745 O O . ALA A 1 93 ? 17.694 -11.217 8.666 1.00 98.25 93 ALA A O 1
ATOM 746 N N . LEU A 1 94 ? 17.118 -10.371 6.665 1.00 97.69 94 LEU A N 1
ATOM 747 C CA . LEU A 1 94 ? 15.709 -10.132 6.989 1.00 97.69 94 LEU A CA 1
ATOM 748 C C . LEU A 1 94 ? 14.974 -11.429 7.334 1.00 97.69 94 LEU A C 1
ATOM 750 O O . LEU A 1 94 ? 14.208 -11.464 8.296 1.00 97.69 94 LEU A O 1
ATOM 754 N N . THR A 1 95 ? 15.240 -12.507 6.597 1.00 97.38 95 THR A N 1
ATOM 755 C CA . THR A 1 95 ? 14.652 -13.826 6.861 1.00 97.38 95 THR A CA 1
ATOM 756 C C . THR A 1 95 ? 15.071 -14.346 8.234 1.00 97.38 95 THR A C 1
ATOM 758 O O . THR A 1 95 ? 14.219 -14.780 9.006 1.00 97.38 95 THR A O 1
ATOM 761 N N . ILE A 1 96 ? 16.358 -14.239 8.582 1.00 97.88 96 ILE A N 1
ATOM 762 C CA . ILE A 1 96 ? 16.868 -14.626 9.906 1.00 97.88 96 ILE A CA 1
ATOM 763 C C . ILE A 1 96 ? 16.200 -13.793 11.005 1.00 97.88 96 ILE A C 1
ATOM 765 O O . ILE A 1 96 ? 15.737 -14.347 11.999 1.00 97.88 96 ILE A O 1
ATOM 769 N N . MET A 1 97 ? 16.104 -12.471 10.829 1.00 96.75 97 MET A N 1
ATOM 770 C CA . MET A 1 97 ? 15.449 -11.601 11.811 1.00 96.75 97 MET A CA 1
ATOM 771 C C . MET A 1 97 ? 13.973 -11.957 12.000 1.00 96.75 97 MET A C 1
ATOM 773 O O . MET A 1 97 ? 13.531 -12.093 13.138 1.00 96.75 97 MET A O 1
ATOM 777 N N . LYS A 1 98 ? 13.221 -12.164 10.912 1.00 94.06 98 LYS A N 1
ATOM 778 C CA . LYS A 1 98 ? 11.819 -12.604 10.965 1.00 94.06 98 LYS A CA 1
ATOM 779 C C . LYS A 1 98 ? 11.673 -13.911 11.744 1.00 94.06 98 LYS A C 1
ATOM 781 O O . LYS A 1 98 ? 10.843 -13.975 12.643 1.00 94.06 98 LYS A O 1
ATOM 786 N N . LEU A 1 99 ? 12.505 -14.909 11.444 1.00 95.62 99 LEU A N 1
ATOM 787 C CA . LEU A 1 99 ? 12.483 -16.199 12.139 1.00 95.62 99 LEU A CA 1
ATOM 788 C C . LEU A 1 99 ? 12.795 -16.047 13.634 1.00 95.62 99 LEU A C 1
ATOM 790 O O . LEU A 1 99 ? 12.105 -16.638 14.463 1.00 95.62 99 LEU A O 1
ATOM 794 N N . ASN A 1 100 ? 13.770 -15.207 13.993 1.00 93.94 100 ASN A N 1
ATOM 795 C CA . ASN A 1 100 ? 14.071 -14.902 15.393 1.00 93.94 100 ASN A CA 1
ATOM 796 C C . ASN A 1 100 ? 12.866 -14.264 16.106 1.00 93.94 100 ASN A C 1
ATOM 798 O O . ASN A 1 100 ? 12.528 -14.664 17.220 1.00 93.94 100 ASN A O 1
ATOM 802 N N . TYR A 1 101 ? 12.186 -13.301 15.471 1.00 92.38 101 TYR A N 1
ATOM 803 C CA . TYR A 1 101 ? 10.977 -12.687 16.031 1.00 92.38 101 TYR A CA 1
ATOM 804 C C . TYR A 1 101 ? 9.837 -13.693 16.189 1.00 92.38 101 TYR A C 1
ATOM 806 O O . TYR A 1 101 ? 9.208 -13.736 17.244 1.00 92.38 101 TYR A O 1
ATOM 814 N N . GLU A 1 102 ? 9.586 -14.523 15.179 1.00 90.94 102 GLU A N 1
ATOM 815 C CA . GLU A 1 102 ? 8.563 -15.571 15.231 1.00 90.94 102 GLU A CA 1
ATOM 816 C C . GLU A 1 102 ? 8.840 -16.567 16.360 1.00 90.94 102 GLU A C 1
ATOM 818 O O . GLU A 1 102 ? 7.921 -16.937 17.089 1.00 90.94 102 GLU A O 1
ATOM 823 N N . GLN A 1 103 ? 10.105 -16.937 16.570 1.00 91.25 103 GLN A N 1
ATOM 824 C CA . GLN A 1 103 ? 10.503 -17.816 17.663 1.00 91.25 103 GLN A CA 1
ATOM 825 C C . GLN A 1 103 ? 10.266 -17.174 19.035 1.00 91.25 103 GLN A C 1
ATOM 827 O O . GLN A 1 103 ? 9.739 -17.837 19.925 1.00 91.25 103 GLN A O 1
ATOM 832 N N . ILE A 1 104 ? 10.594 -15.889 19.213 1.00 87.06 104 ILE A N 1
ATOM 833 C CA . ILE A 1 104 ? 10.322 -15.155 20.462 1.00 87.06 104 ILE A CA 1
ATOM 834 C C . ILE A 1 104 ? 8.813 -15.062 20.711 1.00 87.06 104 ILE A C 1
ATOM 836 O O . ILE A 1 104 ? 8.352 -15.342 21.817 1.00 87.06 104 ILE A O 1
ATOM 840 N N . VAL A 1 105 ? 8.033 -14.707 19.687 1.00 84.12 105 VAL A N 1
ATOM 841 C CA . VAL A 1 105 ? 6.569 -14.613 19.775 1.00 84.12 105 VAL A CA 1
ATOM 842 C C . VAL A 1 105 ? 5.960 -15.974 20.111 1.00 84.12 105 VAL A C 1
ATOM 844 O O . VAL A 1 105 ? 5.128 -16.057 21.009 1.00 84.12 105 VAL A O 1
ATOM 847 N N . SER A 1 106 ? 6.406 -17.050 19.458 1.00 82.38 106 SER A N 1
ATOM 848 C CA . SER A 1 106 ? 5.958 -18.419 19.734 1.00 82.38 106 SER A CA 1
ATOM 849 C C . SER A 1 106 ? 6.376 -18.899 21.130 1.00 82.38 106 SER A C 1
ATOM 851 O O . SER A 1 106 ? 5.584 -19.528 21.832 1.00 82.38 106 SER A O 1
ATOM 853 N N . ALA A 1 107 ? 7.578 -18.554 21.597 1.00 78.62 107 ALA A N 1
ATOM 854 C CA . ALA A 1 107 ? 8.025 -18.843 22.960 1.00 78.62 107 ALA A CA 1
ATOM 855 C C . ALA A 1 107 ? 7.187 -18.087 24.006 1.00 78.62 107 ALA A C 1
ATOM 857 O O . ALA A 1 107 ? 6.813 -18.651 25.030 1.00 78.62 107 ALA A O 1
ATOM 858 N N . HIS A 1 108 ? 6.822 -16.833 23.728 1.00 71.31 108 HIS A N 1
ATOM 859 C CA . HIS A 1 108 ? 5.891 -16.077 24.564 1.00 71.31 108 HIS A CA 1
ATOM 860 C C . HIS A 1 108 ? 4.477 -16.667 24.522 1.00 71.31 108 HIS A C 1
ATOM 862 O O . HIS A 1 108 ? 3.825 -16.716 25.556 1.00 71.31 108 HIS A O 1
ATOM 868 N N . GLN A 1 109 ? 4.001 -17.154 23.373 1.00 65.00 109 GLN A N 1
ATOM 869 C CA . GLN A 1 109 ? 2.702 -17.831 23.259 1.00 65.00 109 GLN A CA 1
ATOM 870 C C . GLN A 1 109 ? 2.677 -19.194 23.964 1.00 65.00 109 GLN A C 1
ATOM 872 O O . GLN A 1 109 ? 1.650 -19.568 24.518 1.00 65.00 109 GLN A O 1
ATOM 877 N N . SER A 1 110 ? 3.792 -19.926 23.970 1.00 60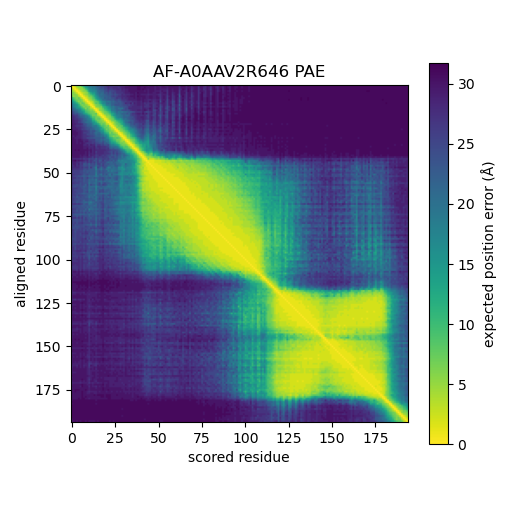.72 110 SER A N 1
ATOM 878 C CA . SER A 1 110 ? 3.911 -21.246 24.604 1.00 60.72 110 SER A CA 1
ATOM 879 C C . SER A 1 110 ? 4.249 -21.192 26.097 1.00 60.72 110 SER A C 1
ATOM 881 O O . SER A 1 110 ? 4.229 -22.232 26.755 1.00 60.72 110 SER A O 1
ATOM 883 N N . GLN A 1 111 ? 4.496 -20.006 26.673 1.00 53.56 111 GLN A N 1
ATOM 884 C CA . GLN A 1 111 ? 4.538 -19.866 28.127 1.00 53.56 111 GLN A CA 1
ATOM 885 C C . GLN A 1 111 ? 3.147 -20.143 28.730 1.00 53.56 111 GLN A C 1
ATOM 887 O O . GLN A 1 111 ? 2.191 -19.428 28.401 1.00 53.56 111 GLN A O 1
ATOM 892 N N . PRO A 1 112 ? 3.017 -21.115 29.657 1.00 49.44 112 PRO A N 1
ATOM 893 C CA . PRO A 1 112 ? 1.784 -21.334 30.403 1.00 49.44 112 PRO A CA 1
ATOM 894 C C . PRO A 1 112 ? 1.511 -20.096 31.272 1.00 49.44 112 PRO A C 1
ATOM 896 O O . PRO A 1 112 ? 2.137 -19.888 32.307 1.00 49.44 112 PRO A O 1
ATOM 899 N N . GLY A 1 113 ? 0.634 -19.219 30.776 1.00 53.22 113 GLY A N 1
ATOM 900 C CA . GLY A 1 113 ? 0.303 -17.917 31.365 1.00 53.22 113 GLY A CA 1
ATOM 901 C C . GLY A 1 113 ? -0.017 -16.821 30.337 1.00 53.22 113 GLY A C 1
ATOM 902 O O . GLY A 1 113 ? -0.791 -15.918 30.637 1.00 53.22 113 GLY A O 1
ATOM 903 N N . HIS A 1 114 ? 0.511 -16.904 29.110 1.00 50.03 114 HIS A N 1
ATOM 904 C CA . HIS A 1 114 ? 0.262 -15.901 28.059 1.00 50.03 114 HIS A CA 1
ATOM 905 C C . HIS A 1 114 ? -0.919 -16.240 27.137 1.00 50.03 114 HIS A C 1
ATOM 907 O O . HIS A 1 114 ? -1.579 -15.321 26.653 1.00 50.03 114 HIS A O 1
ATOM 913 N N . THR A 1 115 ? -1.255 -17.521 26.949 1.00 49.41 115 THR A N 1
ATOM 914 C CA . THR A 1 115 ? -2.518 -17.940 26.305 1.00 49.41 115 THR A CA 1
ATOM 915 C C . THR A 1 115 ? -3.741 -17.426 27.063 1.00 49.41 115 THR A C 1
ATOM 917 O O . THR A 1 115 ? -4.708 -17.008 26.442 1.00 49.41 115 THR A O 1
ATOM 920 N N . ALA A 1 116 ? -3.660 -17.334 28.395 1.00 50.94 116 ALA A N 1
ATOM 921 C CA . ALA A 1 116 ? -4.700 -16.739 29.238 1.00 50.94 116 ALA A CA 1
ATOM 922 C C . ALA A 1 116 ? -4.852 -15.214 29.056 1.00 50.94 116 ALA A C 1
ATOM 924 O O . ALA A 1 116 ? -5.842 -14.638 29.499 1.00 50.94 116 ALA A O 1
ATOM 925 N N . ARG A 1 117 ? -3.874 -14.541 28.429 1.00 54.25 117 ARG A N 1
ATOM 926 C CA . ARG A 1 117 ? -3.877 -13.082 28.234 1.00 54.25 117 ARG A CA 1
ATOM 927 C C . ARG A 1 117 ? -4.313 -12.659 26.830 1.00 54.25 117 ARG A C 1
ATOM 929 O O . ARG A 1 117 ? -4.565 -11.475 26.612 1.00 54.25 117 ARG A O 1
ATOM 936 N N . GLN A 1 118 ? -4.407 -13.589 25.880 1.00 63.09 118 GLN A N 1
ATOM 937 C CA . GLN A 1 118 ? -4.985 -13.297 24.574 1.00 63.09 118 GLN A CA 1
ATOM 938 C C . GLN A 1 118 ? -6.484 -13.565 24.620 1.00 63.09 118 GLN A C 1
ATOM 940 O O . GLN A 1 118 ? -6.915 -14.704 24.754 1.00 63.09 118 GLN A O 1
ATOM 945 N N . ILE A 1 119 ? -7.273 -12.497 24.507 1.00 72.19 119 ILE A N 1
ATOM 946 C CA . ILE A 1 119 ? -8.716 -12.609 24.301 1.00 72.19 119 ILE A CA 1
ATOM 947 C C . ILE A 1 119 ? -8.913 -13.353 22.967 1.00 72.19 119 ILE A C 1
ATOM 949 O O . ILE A 1 119 ? -8.411 -12.853 21.951 1.00 72.19 119 ILE A O 1
ATOM 953 N N . PRO A 1 120 ? -9.581 -14.522 22.947 1.00 80.88 120 PRO A N 1
ATOM 954 C CA . PRO A 1 120 ? -9.850 -15.258 21.716 1.00 80.88 120 PRO A CA 1
ATOM 955 C C . PRO A 1 120 ? -10.573 -14.378 20.697 1.00 80.88 120 PRO A C 1
ATOM 957 O O . PRO A 1 120 ? -11.381 -13.522 21.071 1.00 80.88 120 PRO A O 1
ATOM 960 N N . ASP A 1 121 ? -10.302 -14.580 19.410 1.00 82.00 121 ASP A N 1
ATOM 961 C CA . ASP A 1 121 ? -10.899 -13.752 18.357 1.00 82.00 121 ASP A CA 1
ATOM 962 C C . ASP A 1 121 ? -12.431 -13.861 18.332 1.00 82.00 121 ASP A C 1
ATOM 964 O O . ASP A 1 121 ? -13.103 -12.861 18.083 1.00 82.00 121 ASP A O 1
ATOM 968 N N . ASP A 1 122 ? -12.991 -15.008 18.729 1.00 83.62 122 ASP A N 1
ATOM 969 C CA . ASP A 1 122 ? -14.436 -15.193 18.904 1.00 83.62 122 ASP A CA 1
ATOM 970 C C . ASP A 1 122 ? -15.025 -14.244 19.954 1.00 83.62 122 ASP A C 1
ATOM 972 O O . ASP A 1 122 ? -16.098 -13.676 19.756 1.00 83.62 122 ASP A O 1
ATOM 976 N N . VAL A 1 123 ? -14.305 -14.012 21.056 1.00 84.88 123 VAL A N 1
ATOM 977 C CA . VAL A 1 123 ? -14.730 -13.079 22.109 1.00 84.88 123 VAL A CA 1
ATOM 978 C C . VAL A 1 123 ? -14.619 -11.640 21.612 1.00 84.88 123 VAL A C 1
ATOM 980 O O . VAL A 1 123 ? -15.530 -10.846 21.834 1.00 84.88 123 VAL A O 1
ATOM 983 N N . LYS A 1 124 ? -13.556 -11.293 20.874 1.00 87.62 124 LYS A N 1
ATOM 984 C CA . LYS A 1 124 ? -13.432 -9.962 20.249 1.00 87.62 124 LYS A CA 1
ATOM 985 C C . LYS A 1 124 ? -14.581 -9.696 19.274 1.00 87.62 124 LYS A C 1
ATOM 987 O O . LYS A 1 124 ? -15.151 -8.606 19.284 1.00 87.62 124 LYS A O 1
ATOM 992 N N . PHE A 1 125 ? -14.932 -10.692 18.460 1.00 92.06 125 PHE A N 1
ATOM 993 C CA . PHE A 1 125 ? -16.029 -10.597 17.503 1.00 92.06 125 PHE A CA 1
ATOM 994 C C . PHE A 1 125 ? -17.386 -10.479 18.206 1.00 92.06 125 PHE A C 1
ATOM 996 O O . PHE A 1 125 ? -18.199 -9.643 17.814 1.00 92.06 125 PHE A O 1
ATOM 1003 N N . GLN A 1 126 ? -17.613 -11.244 19.280 1.00 90.56 126 GLN A N 1
ATOM 1004 C CA . GLN A 1 126 ? -18.820 -11.130 20.105 1.00 90.56 126 GLN A CA 1
ATOM 1005 C C . GLN A 1 126 ? -18.957 -9.748 20.749 1.00 90.56 126 GLN A C 1
ATOM 1007 O O . GLN A 1 126 ? -20.036 -9.163 20.687 1.00 90.56 126 GLN A O 1
ATOM 1012 N N . VAL A 1 127 ? -17.874 -9.194 21.304 1.00 91.62 127 VAL A N 1
ATOM 1013 C CA . VAL A 1 127 ? -17.875 -7.836 21.871 1.00 91.62 127 VAL A CA 1
ATOM 1014 C C . VAL A 1 127 ? -18.216 -6.808 20.796 1.00 91.62 127 VAL A C 1
ATOM 1016 O O . VAL A 1 127 ? -19.112 -5.992 20.998 1.00 91.62 127 VAL A O 1
ATOM 1019 N N . PHE A 1 128 ? -17.545 -6.857 19.641 1.00 94.31 128 PHE A N 1
ATOM 1020 C CA . PHE A 1 128 ? -17.812 -5.926 18.543 1.00 94.31 128 PHE A CA 1
ATOM 1021 C C . PHE A 1 128 ? -19.268 -6.002 18.079 1.00 94.31 128 PHE A C 1
ATOM 1023 O O . PHE A 1 128 ? -19.941 -4.978 17.979 1.00 94.31 128 PHE A O 1
ATOM 1030 N N . ARG A 1 129 ? -19.769 -7.219 17.853 1.00 94.00 129 ARG A N 1
ATOM 1031 C CA . ARG A 1 129 ? -21.156 -7.453 17.457 1.00 94.00 129 ARG A CA 1
ATOM 1032 C C . ARG A 1 129 ? -22.137 -6.877 18.476 1.00 94.00 129 ARG A C 1
ATOM 1034 O O . ARG A 1 129 ? -23.019 -6.127 18.088 1.00 94.00 129 ARG A O 1
ATOM 1041 N N . ALA A 1 130 ? -21.964 -7.176 19.761 1.00 93.94 130 ALA A N 1
ATOM 1042 C CA . ALA A 1 130 ? -22.877 -6.718 20.806 1.00 93.94 130 ALA A CA 1
ATOM 1043 C C . ALA A 1 130 ? -22.874 -5.185 20.974 1.00 93.94 130 ALA A C 1
ATOM 1045 O O . ALA A 1 130 ? -23.924 -4.587 21.223 1.00 93.94 130 ALA A O 1
ATOM 1046 N N . VAL A 1 131 ? -21.723 -4.529 20.782 1.00 94.94 131 VAL A N 1
ATOM 1047 C CA . VAL A 1 131 ? -21.641 -3.058 20.737 1.00 94.94 131 VAL A CA 1
ATOM 1048 C C . VAL A 1 131 ? -22.417 -2.511 19.536 1.00 94.94 131 VAL A C 1
ATOM 1050 O O . VAL A 1 131 ? -23.220 -1.595 19.697 1.00 94.94 131 VAL A O 1
ATOM 1053 N N . MET A 1 132 ? -22.223 -3.088 18.347 1.00 94.38 132 MET A N 1
ATOM 1054 C CA . MET A 1 132 ? -22.940 -2.674 17.137 1.00 94.38 132 MET A CA 1
ATOM 1055 C C . MET A 1 132 ? -24.451 -2.898 17.247 1.00 94.38 132 MET A C 1
ATOM 1057 O O . MET A 1 132 ? -25.215 -2.010 16.879 1.00 94.38 132 MET A O 1
ATOM 1061 N N . ASP A 1 133 ? -24.886 -4.030 17.803 1.00 95.62 133 ASP A N 1
ATOM 1062 C CA . ASP A 1 133 ? -26.302 -4.344 18.023 1.00 95.62 133 ASP A CA 1
ATOM 1063 C C . ASP A 1 133 ? -26.944 -3.352 19.010 1.00 95.62 133 ASP A C 1
ATOM 1065 O O . ASP A 1 133 ? -28.080 -2.922 18.808 1.00 95.62 133 ASP A O 1
ATOM 1069 N N . SER A 1 134 ? -26.209 -2.941 20.049 1.00 94.50 134 SER A N 1
ATOM 1070 C CA . SER A 1 134 ? -26.672 -1.935 21.017 1.00 94.50 134 SER A CA 1
ATOM 1071 C C . SER A 1 134 ? -26.824 -0.553 20.375 1.00 94.50 134 SER A C 1
ATOM 1073 O O . SER A 1 134 ? -27.828 0.130 20.580 1.00 94.50 134 SER A O 1
ATOM 1075 N N . LEU A 1 135 ? -25.853 -0.153 19.548 1.00 95.50 135 LEU A N 1
ATOM 1076 C CA . LEU A 1 135 ? -25.928 1.097 18.792 1.00 95.50 135 LEU A CA 1
ATOM 1077 C C . LEU A 1 135 ? -27.083 1.069 17.790 1.00 95.50 135 LEU A C 1
ATOM 1079 O O . LEU A 1 135 ? -27.849 2.027 17.723 1.00 95.50 135 LEU A O 1
ATOM 1083 N N . TYR A 1 136 ? -27.263 -0.038 17.072 1.00 95.38 136 TYR A N 1
ATOM 1084 C CA . TYR A 1 136 ? -28.359 -0.190 16.121 1.00 95.38 136 TYR A CA 1
ATOM 1085 C C . TYR A 1 136 ? -29.733 -0.096 16.795 1.00 95.38 136 TYR A C 1
ATOM 1087 O O . TYR A 1 136 ? -30.600 0.612 16.299 1.00 95.38 136 TYR A O 1
ATOM 1095 N N . GLN A 1 137 ? -29.929 -0.740 17.950 1.00 95.06 137 GLN A N 1
ATOM 1096 C CA . GLN A 1 137 ? -31.187 -0.632 18.700 1.00 95.06 137 GLN A CA 1
ATOM 1097 C C . GLN A 1 137 ? -31.491 0.811 19.109 1.00 95.06 137 GLN A C 1
ATOM 1099 O O . GLN A 1 137 ? -32.624 1.261 18.967 1.00 95.06 137 GLN A O 1
ATOM 1104 N N . SER A 1 138 ? -30.482 1.556 19.575 1.00 94.50 138 SER A N 1
ATOM 1105 C CA . SER A 1 138 ? -30.676 2.977 19.887 1.00 94.50 138 SER A CA 1
ATOM 1106 C C . SER A 1 138 ? -31.014 3.797 18.640 1.00 94.50 138 SER A C 1
ATOM 1108 O O . SER A 1 138 ? -31.883 4.659 18.685 1.00 94.50 138 SER A O 1
ATOM 1110 N N . PHE A 1 139 ? -30.385 3.491 17.505 1.00 94.88 139 PHE A N 1
ATOM 1111 C CA . PHE A 1 139 ? -30.665 4.152 16.236 1.00 94.88 139 PHE A CA 1
ATOM 1112 C C . PHE A 1 139 ? -32.110 3.908 15.783 1.00 94.88 139 PHE A C 1
ATOM 1114 O O . PHE A 1 139 ? -32.806 4.860 15.445 1.00 94.88 139 PHE A O 1
ATOM 1121 N N . ASP A 1 140 ? -32.572 2.657 15.823 1.00 92.94 140 ASP A N 1
ATOM 1122 C CA . ASP A 1 140 ? -33.909 2.246 15.372 1.00 92.94 140 ASP A CA 1
ATOM 1123 C C . ASP A 1 140 ? -35.035 2.901 16.191 1.00 92.94 140 ASP A C 1
ATOM 1125 O O . ASP A 1 140 ? -36.099 3.218 15.665 1.00 92.94 140 ASP A O 1
ATOM 1129 N N . VAL A 1 141 ? -34.783 3.162 17.479 1.00 92.12 141 VAL A N 1
ATOM 1130 C CA . VAL A 1 141 ? -35.738 3.837 18.370 1.00 92.12 141 VAL A CA 1
ATOM 1131 C C . VAL A 1 141 ? -35.718 5.358 18.195 1.00 92.12 141 VAL A C 1
ATOM 1133 O O . VAL A 1 141 ? -36.766 5.999 18.285 1.00 92.12 141 VAL A O 1
ATOM 1136 N N . THR A 1 142 ? -34.545 5.957 17.982 1.00 90.25 142 THR A N 1
ATOM 1137 C CA . THR A 1 142 ? -34.378 7.420 18.005 1.00 90.25 142 THR A CA 1
ATOM 1138 C C . THR A 1 142 ? -34.540 8.073 16.631 1.00 90.25 142 THR A C 1
ATOM 1140 O O . THR A 1 142 ? -34.983 9.220 16.545 1.00 90.25 142 THR A O 1
ATOM 1143 N N . VAL A 1 143 ? -34.185 7.385 15.546 1.00 92.50 143 VAL A N 1
ATOM 1144 C CA . VAL A 1 143 ? -34.177 7.970 14.201 1.00 92.50 143 VAL A CA 1
ATOM 1145 C C . VAL A 1 143 ? -35.534 7.800 13.518 1.00 92.50 143 VAL A C 1
ATOM 1147 O O . VAL A 1 143 ? -35.987 6.693 13.239 1.00 92.50 143 VAL A O 1
ATOM 1150 N N . SER A 1 144 ? -36.178 8.925 13.194 1.00 89.31 144 SER A N 1
ATOM 1151 C CA . SER A 1 144 ? -37.428 8.951 12.422 1.00 89.31 144 SER A CA 1
ATOM 1152 C C . SER A 1 144 ? -37.144 8.714 10.940 1.00 89.31 144 SER A C 1
ATOM 1154 O O . SER A 1 144 ? -36.186 9.261 10.401 1.00 89.31 144 SER A O 1
ATOM 1156 N N . THR A 1 145 ? -38.010 7.962 10.254 1.00 89.75 145 THR A N 1
ATOM 1157 C CA . THR A 1 145 ? -37.929 7.702 8.800 1.00 89.75 145 THR A CA 1
ATOM 1158 C C . THR A 1 145 ? -39.046 8.376 7.992 1.00 89.75 145 THR A C 1
ATOM 1160 O O . THR A 1 145 ? -39.233 8.080 6.813 1.00 89.75 145 THR A O 1
ATOM 1163 N N . ASN A 1 146 ? -39.772 9.323 8.595 1.00 86.69 146 ASN A N 1
ATOM 1164 C CA . ASN A 1 146 ? -40.984 9.903 8.003 1.00 86.69 146 ASN A CA 1
ATOM 1165 C C . ASN A 1 146 ? -40.718 10.872 6.836 1.00 86.69 146 ASN A C 1
ATOM 1167 O O . ASN A 1 146 ? -41.461 10.882 5.856 1.00 86.69 146 ASN A O 1
ATOM 1171 N N . ASN A 1 147 ? -39.700 11.734 6.940 1.00 92.06 147 ASN A N 1
ATOM 1172 C CA . ASN A 1 147 ? -39.308 12.682 5.889 1.00 92.06 147 ASN A CA 1
ATOM 1173 C C . ASN A 1 147 ? -37.843 13.123 6.045 1.00 92.06 147 ASN A C 1
ATOM 1175 O O . ASN A 1 147 ? -37.245 12.950 7.101 1.00 92.06 147 ASN A O 1
ATOM 1179 N N . PHE A 1 148 ? -37.260 13.721 5.000 1.00 92.56 148 PHE A N 1
ATOM 1180 C CA . PHE A 1 148 ? -35.834 14.078 4.982 1.00 92.56 148 PHE A CA 1
ATOM 1181 C C . PHE A 1 148 ? -35.422 15.072 6.082 1.00 92.56 148 PHE A C 1
ATOM 1183 O O . PHE A 1 148 ? -34.331 14.945 6.635 1.00 92.56 148 PHE A O 1
ATOM 1190 N N . ALA A 1 149 ? -36.274 16.045 6.421 1.00 91.00 149 ALA A N 1
ATOM 1191 C CA . ALA A 1 149 ? -35.968 17.023 7.465 1.00 91.00 149 ALA A CA 1
ATOM 1192 C C . ALA A 1 149 ? -35.906 16.357 8.852 1.00 91.00 149 ALA A C 1
ATOM 1194 O O . ALA A 1 149 ? -34.978 16.606 9.616 1.00 91.00 149 ALA A O 1
ATOM 1195 N N . GLU A 1 150 ? -36.837 15.447 9.144 1.00 92.44 150 GLU A N 1
ATOM 1196 C CA . GLU A 1 150 ? -36.833 14.656 10.378 1.00 92.44 150 GLU A CA 1
ATOM 1197 C C . GLU A 1 150 ? -35.703 13.627 10.418 1.00 92.44 150 GLU A C 1
ATOM 1199 O O . GLU A 1 150 ? -35.048 13.502 11.447 1.00 92.44 150 GLU A O 1
ATOM 1204 N N . ILE A 1 151 ? -35.432 12.923 9.314 1.00 94.00 151 ILE A N 1
ATOM 1205 C CA . ILE A 1 151 ? -34.318 11.967 9.225 1.00 94.00 151 ILE A CA 1
ATOM 1206 C C . ILE A 1 151 ? -32.999 12.695 9.493 1.00 94.00 151 ILE A C 1
ATOM 1208 O O . ILE A 1 151 ? -32.225 12.290 10.353 1.00 94.00 151 ILE A O 1
ATOM 1212 N N . SER A 1 152 ? -32.744 13.797 8.782 1.00 92.75 152 SER A N 1
ATOM 1213 C CA . SER A 1 152 ? -31.489 14.542 8.926 1.00 92.75 152 SER A CA 1
ATOM 1214 C C . SER A 1 152 ? -31.320 15.132 10.329 1.00 92.75 152 SER A C 1
ATOM 1216 O O . SER A 1 152 ? -30.230 15.034 10.885 1.00 92.75 152 SER A O 1
ATOM 1218 N N . GLY A 1 153 ? -32.384 15.666 10.937 1.00 93.00 153 GLY A N 1
ATOM 1219 C CA . GLY A 1 153 ? -32.343 16.151 12.319 1.00 93.00 153 GLY A CA 1
ATOM 1220 C C . GLY A 1 153 ? -32.137 15.032 13.345 1.00 93.00 153 GLY A C 1
ATOM 1221 O O . GLY A 1 153 ? -31.240 15.121 14.178 1.00 93.00 153 GLY A O 1
ATOM 1222 N N . SER A 1 154 ? -32.923 13.955 13.260 1.00 94.94 154 SER A N 1
ATOM 1223 C CA . SER A 1 154 ? -32.889 12.857 14.238 1.00 94.94 154 SER A CA 1
ATOM 1224 C C . SER A 1 154 ? -31.609 12.023 14.174 1.00 94.94 154 SER A C 1
ATOM 1226 O O . SER A 1 154 ? -31.109 11.624 15.221 1.00 94.94 154 SER A O 1
ATOM 1228 N N . VAL A 1 155 ? -31.013 11.823 12.991 1.00 95.75 155 VAL A N 1
ATOM 1229 C CA . VAL A 1 155 ? -29.699 11.166 12.867 1.00 95.75 155 VAL A CA 1
ATOM 1230 C C . VAL A 1 155 ? -28.601 12.005 13.519 1.00 95.75 155 VAL A C 1
ATOM 1232 O O . VAL A 1 155 ? -27.768 11.454 14.235 1.00 95.75 155 VAL A O 1
ATOM 1235 N N . ILE A 1 156 ? -28.592 13.327 13.301 1.00 94.19 156 ILE A N 1
ATOM 1236 C CA . ILE A 1 156 ? -27.595 14.216 13.918 1.00 94.19 156 ILE A CA 1
ATOM 1237 C C . ILE A 1 156 ? -27.744 14.189 15.441 1.00 94.19 156 ILE A C 1
ATOM 1239 O O . ILE A 1 156 ? -26.761 13.938 16.135 1.00 94.19 156 ILE A O 1
ATOM 1243 N N . SER A 1 157 ? -28.967 14.352 15.95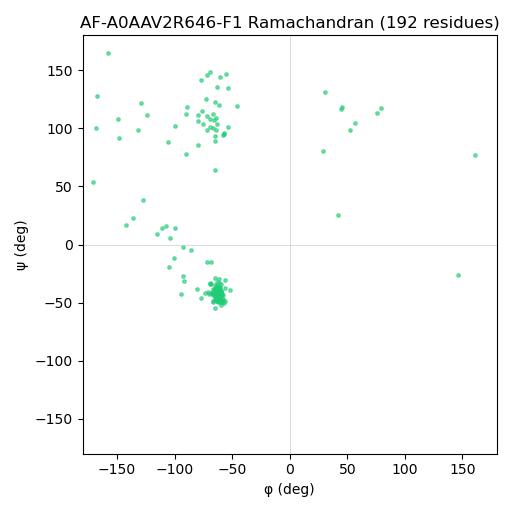6 1.00 94.12 157 SER A N 1
ATOM 1244 C CA . SER A 1 157 ? -29.231 14.268 17.396 1.00 94.12 157 SER A CA 1
ATOM 1245 C C . SER A 1 157 ? -28.841 12.907 17.980 1.00 94.12 157 SER A C 1
ATOM 1247 O O . SER A 1 157 ? -28.216 12.857 19.036 1.00 94.12 157 SER A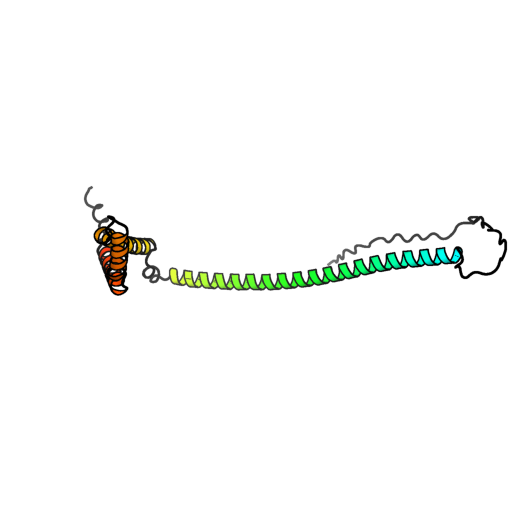 O 1
ATOM 1249 N N . TRP A 1 158 ? -29.120 11.804 17.275 1.00 96.50 158 TRP A N 1
ATOM 1250 C CA . TRP A 1 158 ? -28.715 10.469 17.716 1.00 96.50 158 TRP A CA 1
ATOM 1251 C C . TRP A 1 158 ? -27.192 10.333 17.817 1.00 96.50 158 TRP A C 1
ATOM 1253 O O . TRP A 1 158 ? -26.700 9.844 18.830 1.00 96.50 158 TRP A O 1
ATOM 1263 N N . VAL A 1 159 ? -26.429 10.797 16.819 1.00 95.75 159 VAL A N 1
ATOM 1264 C CA . VAL A 1 159 ? -24.956 10.760 16.867 1.00 95.75 159 VAL A CA 1
ATOM 1265 C C . VAL A 1 159 ? -24.429 11.592 18.036 1.00 95.75 159 VAL A C 1
ATOM 1267 O O . VAL A 1 159 ? -23.560 11.128 18.778 1.00 95.75 159 VAL A O 1
ATOM 1270 N N . GLU A 1 160 ? -24.954 12.804 18.216 1.00 94.19 160 GLU A N 1
ATOM 1271 C CA . GLU A 1 160 ? -24.524 13.712 19.282 1.00 94.19 160 GLU A CA 1
ATOM 1272 C C . GLU A 1 160 ? -24.834 13.174 20.680 1.00 94.19 160 GLU A C 1
ATOM 1274 O O . GLU A 1 160 ? -24.088 13.468 21.609 1.00 94.19 160 GLU A O 1
ATOM 1279 N N . GLU A 1 161 ? -25.879 12.364 20.839 1.00 93.44 161 GLU A N 1
ATOM 1280 C CA . GLU A 1 161 ? -26.290 11.811 22.130 1.00 93.44 161 GLU A CA 1
ATOM 1281 C C . GLU A 1 161 ? -25.703 10.411 22.399 1.00 93.44 161 GLU A C 1
ATOM 1283 O O . GLU A 1 161 ? -25.195 10.157 23.488 1.00 93.44 161 GLU A O 1
ATOM 1288 N N . HIS A 1 162 ? -25.688 9.516 21.406 1.00 93.62 162 HIS A N 1
ATOM 1289 C CA . HIS A 1 162 ? -25.412 8.083 21.593 1.00 93.62 162 HIS A CA 1
ATOM 1290 C C . HIS A 1 162 ? -24.013 7.642 21.134 1.00 93.62 162 HIS A C 1
ATOM 1292 O O . HIS A 1 162 ? -23.520 6.604 21.577 1.00 93.62 162 HIS A O 1
ATOM 1298 N N . CYS A 1 163 ? -23.328 8.421 20.288 1.00 94.12 163 CYS A N 1
ATOM 1299 C CA . CYS A 1 163 ? -21.980 8.091 19.798 1.00 94.12 163 CYS A CA 1
ATOM 1300 C C . CYS A 1 163 ? -20.858 8.839 20.541 1.00 94.12 163 CYS A C 1
ATOM 1302 O O . CYS A 1 163 ? -19.712 8.869 20.083 1.00 94.12 163 CYS A O 1
ATOM 1304 N N . GLN A 1 164 ? -21.151 9.445 21.696 1.00 95.00 164 GLN A N 1
ATOM 1305 C CA . GLN A 1 164 ? -20.127 10.114 22.496 1.00 95.00 164 GLN A CA 1
ATOM 1306 C C . GLN A 1 164 ? -19.145 9.108 23.123 1.00 95.00 164 GLN A C 1
ATOM 1308 O O . GLN A 1 164 ? -19.551 8.021 23.540 1.00 95.00 164 GLN A O 1
ATOM 1313 N N . PRO A 1 165 ? -17.864 9.479 23.326 1.00 94.00 165 PRO A N 1
ATOM 1314 C CA . PRO A 1 165 ? -16.874 8.590 23.938 1.00 94.00 165 PRO A CA 1
ATOM 1315 C C . PRO A 1 165 ? -17.272 8.058 25.321 1.00 94.00 165 PRO A C 1
ATOM 1317 O O . PRO A 1 165 ? -16.847 6.971 25.696 1.00 94.00 165 PRO A O 1
ATOM 1320 N N . GLN A 1 166 ? -18.040 8.833 26.095 1.00 94.12 166 GLN A N 1
ATOM 1321 C CA . GLN A 1 166 ? -18.569 8.422 27.403 1.00 94.12 166 GLN A CA 1
ATOM 1322 C C . GLN A 1 166 ? -19.555 7.259 27.241 1.00 94.12 166 GLN A C 1
ATOM 1324 O O . GLN A 1 166 ? -19.331 6.185 27.791 1.00 94.12 166 GLN A O 1
ATOM 1329 N N . VAL A 1 167 ? -20.570 7.451 26.399 1.00 93.69 167 VAL A N 1
ATOM 1330 C CA . VAL A 1 167 ? -21.639 6.478 26.143 1.00 93.69 167 VAL A CA 1
ATOM 1331 C C . VAL A 1 167 ? -21.086 5.199 25.517 1.00 93.69 167 VAL A C 1
ATOM 1333 O O . VAL A 1 167 ? -21.401 4.102 25.965 1.00 93.69 167 VAL A O 1
ATOM 1336 N N . LEU A 1 168 ? -20.164 5.305 24.556 1.00 94.19 168 LEU A N 1
ATOM 1337 C CA . LEU A 1 168 ? -19.516 4.131 23.960 1.00 94.19 168 LEU A CA 1
ATOM 1338 C C . LEU A 1 168 ? -18.725 3.307 24.986 1.00 94.19 168 LEU A C 1
ATOM 1340 O O . LEU A 1 168 ? -18.717 2.077 24.914 1.00 94.19 168 LEU A O 1
ATOM 1344 N N . ARG A 1 169 ? -18.075 3.960 25.961 1.00 93.50 169 ARG A N 1
ATOM 1345 C CA . ARG A 1 169 ? -17.413 3.250 27.066 1.00 93.50 169 ARG A CA 1
ATOM 1346 C C . ARG A 1 169 ? -18.425 2.543 27.957 1.00 93.50 169 ARG A C 1
ATOM 1348 O O . ARG A 1 169 ? -18.160 1.415 28.354 1.00 93.50 169 ARG A O 1
ATOM 1355 N N . GLU A 1 170 ? -19.556 3.173 28.257 1.00 94.25 170 GLU A N 1
ATOM 1356 C CA . GLU A 1 170 ? -20.628 2.557 29.045 1.00 94.25 170 GLU A CA 1
ATOM 1357 C C . GLU A 1 170 ? -21.218 1.336 28.334 1.00 94.25 170 GLU A C 1
ATOM 1359 O O . GLU A 1 170 ? -21.317 0.277 28.950 1.00 94.25 170 GLU A O 1
ATOM 1364 N N . ILE A 1 171 ? -21.498 1.439 27.029 1.00 94.31 171 ILE A N 1
ATOM 1365 C CA . ILE A 1 171 ? -21.952 0.313 26.199 1.00 94.31 171 ILE A CA 1
ATOM 1366 C C . ILE A 1 171 ? -20.917 -0.813 26.228 1.00 94.31 171 ILE A C 1
ATOM 1368 O O . ILE A 1 171 ? -21.261 -1.958 26.506 1.00 94.31 171 ILE A O 1
ATOM 1372 N N . MET A 1 172 ? -19.637 -0.508 26.001 1.00 92.44 172 MET A N 1
ATOM 1373 C CA . MET A 1 172 ? -18.569 -1.510 26.021 1.00 92.44 172 MET A CA 1
ATOM 1374 C C . MET A 1 172 ? -18.428 -2.178 27.396 1.00 92.44 172 MET A C 1
ATOM 1376 O O . MET A 1 172 ? -18.304 -3.398 27.472 1.00 92.44 172 MET A O 1
ATOM 1380 N N . CYS A 1 173 ? -18.486 -1.412 28.488 1.00 91.94 173 CYS A N 1
ATOM 1381 C CA . CYS A 1 173 ? -18.479 -1.953 29.847 1.00 91.94 173 CYS A CA 1
ATOM 1382 C C . CYS A 1 173 ? -19.700 -2.844 30.108 1.00 91.94 173 CYS A C 1
ATOM 1384 O O . CYS A 1 173 ? -19.547 -3.922 30.680 1.00 91.94 173 CYS A O 1
ATOM 1386 N N . GLY A 1 174 ? -20.887 -2.430 29.661 1.00 92.19 174 GLY A N 1
ATOM 1387 C CA . GLY A 1 174 ? -22.115 -3.216 29.761 1.00 92.19 174 GLY A CA 1
ATOM 1388 C C . GLY A 1 174 ? -22.025 -4.530 28.984 1.00 92.19 174 GLY A C 1
ATOM 1389 O O . GLY A 1 174 ? -22.314 -5.586 29.537 1.00 92.19 174 GLY A O 1
ATOM 1390 N N . VAL A 1 175 ? -21.539 -4.490 27.742 1.00 93.12 175 VAL A N 1
ATOM 1391 C CA . VAL A 1 175 ? -21.310 -5.677 26.902 1.00 93.12 175 VAL A CA 1
ATOM 1392 C C . VAL A 1 175 ? -20.306 -6.629 27.552 1.00 93.12 175 VAL A C 1
ATOM 1394 O O . VAL A 1 175 ? -20.563 -7.827 27.638 1.00 93.12 175 VAL A O 1
ATOM 1397 N N . LEU A 1 176 ? -19.182 -6.116 28.061 1.00 89.00 176 LEU A N 1
ATOM 1398 C CA . LEU A 1 176 ? -18.179 -6.939 28.744 1.00 89.00 176 LEU A CA 1
ATOM 1399 C C . LEU A 1 176 ? -18.732 -7.576 30.028 1.00 89.00 176 LEU A C 1
ATOM 1401 O O . LEU A 1 176 ? -18.408 -8.724 30.321 1.00 89.00 176 LEU A O 1
ATOM 1405 N N . GLN A 1 177 ? -19.589 -6.871 30.772 1.00 88.94 177 GLN A N 1
ATOM 1406 C CA . GLN A 1 177 ? -20.272 -7.427 31.944 1.00 88.94 177 GLN A CA 1
ATOM 1407 C C . GLN A 1 177 ? -21.300 -8.498 31.564 1.00 88.94 177 GLN A C 1
ATOM 1409 O O . GLN A 1 177 ? -21.356 -9.529 32.226 1.00 88.94 177 GLN A O 1
ATOM 1414 N N . GLN A 1 178 ? -22.076 -8.294 30.496 1.00 86.06 178 GLN A N 1
ATOM 1415 C CA . GLN A 1 178 ? -23.051 -9.277 30.006 1.00 86.06 178 GLN A CA 1
ATOM 1416 C C . GLN A 1 178 ? -22.369 -10.559 29.517 1.00 86.06 178 GLN A C 1
ATOM 1418 O O . GLN A 1 178 ? -22.792 -11.656 29.870 1.00 86.06 178 GLN A O 1
ATOM 1423 N N . LEU A 1 179 ? -21.279 -10.428 28.756 1.00 81.69 179 LEU A N 1
ATOM 1424 C CA . LEU A 1 179 ? -20.497 -11.574 28.285 1.00 81.69 179 LEU A CA 1
ATOM 1425 C C . LEU A 1 179 ? -19.757 -12.275 29.434 1.00 81.69 179 LEU A C 1
ATOM 1427 O O . LEU A 1 179 ? -19.628 -13.493 29.420 1.00 81.69 179 LEU A O 1
ATOM 1431 N N . GLY A 1 180 ? -19.321 -11.529 30.454 1.00 73.56 180 GLY A N 1
ATOM 1432 C CA . GLY A 1 180 ? -18.714 -12.091 31.663 1.00 73.56 180 GLY A CA 1
ATOM 1433 C C . GLY A 1 180 ? -19.697 -12.811 32.595 1.00 73.56 180 GLY A C 1
ATOM 1434 O O . GLY A 1 180 ? -19.259 -13.550 33.472 1.00 73.56 180 GLY A O 1
ATOM 1435 N N . GLN A 1 181 ? -21.007 -12.607 32.421 1.00 69.12 181 GLN A N 1
ATOM 1436 C CA . GLN A 1 181 ? -22.065 -13.280 33.182 1.00 69.12 181 GLN A CA 1
ATOM 1437 C C . GLN A 1 181 ? -22.590 -14.550 32.505 1.00 69.12 181 GLN A C 1
ATOM 1439 O O . GLN A 1 181 ? -23.447 -15.205 33.093 1.00 69.12 181 GLN A O 1
ATOM 1444 N N . GLN A 1 182 ? -22.114 -14.911 31.307 1.00 50.69 182 GLN A N 1
ATOM 1445 C CA . GLN A 1 182 ? -22.522 -16.152 30.648 1.00 50.69 182 GLN A CA 1
ATOM 1446 C C . GLN A 1 182 ? -21.933 -17.345 31.432 1.00 50.69 182 GLN A C 1
ATOM 1448 O O . GLN A 1 182 ? -20.713 -17.528 31.415 1.00 50.69 182 GLN A O 1
ATOM 1453 N N . PRO A 1 183 ? -22.738 -18.128 32.176 1.00 46.62 183 PRO A N 1
ATOM 1454 C CA . PRO A 1 183 ? -22.226 -19.256 32.941 1.00 46.62 183 PRO A CA 1
ATOM 1455 C C . PRO A 1 183 ? -21.834 -20.376 31.975 1.00 46.62 183 PRO A C 1
ATOM 1457 O O . PRO A 1 183 ? -22.499 -20.587 30.959 1.00 46.62 183 PRO A O 1
ATOM 1460 N N . GLU A 1 184 ? -20.787 -21.128 32.311 1.00 49.44 184 GLU A N 1
ATOM 1461 C CA . GLU A 1 184 ? -20.479 -22.427 31.704 1.00 49.44 184 GLU A CA 1
ATOM 1462 C C . GLU A 1 184 ? -21.567 -23.475 32.025 1.00 49.44 184 GLU A C 1
ATOM 1464 O O . GLU A 1 184 ? -21.328 -24.481 32.691 1.00 49.44 184 GLU A O 1
ATOM 1469 N N . ASP A 1 185 ? -22.794 -23.264 31.562 1.00 44.50 185 ASP A N 1
ATOM 1470 C CA . ASP A 1 185 ? -23.883 -24.223 31.704 1.00 44.50 185 ASP A CA 1
ATOM 1471 C C . ASP A 1 185 ? -23.898 -25.165 30.500 1.00 44.50 185 ASP A C 1
ATOM 1473 O O . ASP A 1 185 ? -24.707 -24.991 29.596 1.00 44.50 185 ASP A O 1
ATOM 1477 N N . LEU A 1 186 ? -22.984 -26.149 30.478 1.00 47.62 186 LEU A N 1
ATOM 1478 C CA . LEU A 1 186 ? -23.092 -27.405 29.705 1.00 47.62 186 LEU A CA 1
ATOM 1479 C C . LEU A 1 186 ? -21.981 -28.420 30.085 1.00 47.62 186 LEU A C 1
ATOM 1481 O O . LEU A 1 186 ? -21.272 -28.940 29.23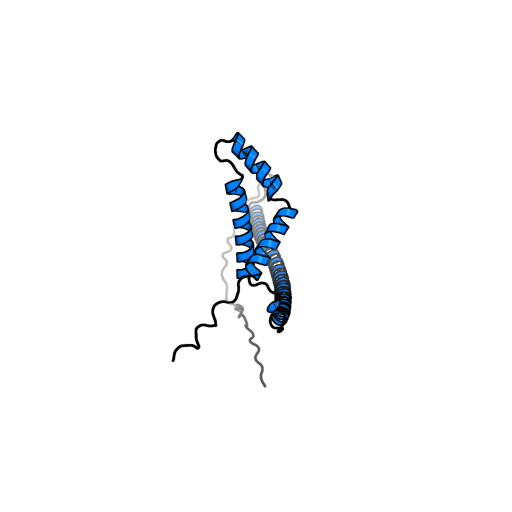0 1.00 47.62 186 LEU A O 1
ATOM 1485 N N . ASN A 1 187 ? -21.821 -28.759 31.373 1.00 41.09 187 ASN A N 1
ATOM 1486 C CA . ASN A 1 187 ? -21.092 -29.989 31.764 1.00 41.09 187 ASN A CA 1
ATOM 1487 C C . ASN A 1 187 ? -21.682 -30.736 32.984 1.00 41.09 187 ASN A C 1
ATOM 1489 O O . ASN A 1 187 ? -21.039 -31.596 33.577 1.00 41.09 187 ASN A O 1
ATOM 1493 N N . ALA A 1 188 ? -22.927 -30.455 33.376 1.00 44.41 188 ALA A N 1
ATOM 1494 C CA . ALA A 1 188 ? -23.552 -31.108 34.535 1.00 44.41 188 ALA A CA 1
ATOM 1495 C C . ALA A 1 188 ? -24.646 -32.135 34.181 1.00 44.41 188 ALA A C 1
ATOM 1497 O O . ALA A 1 188 ? -25.432 -32.503 35.047 1.00 44.41 188 ALA A O 1
ATOM 1498 N N . SER A 1 189 ? -24.735 -32.612 32.931 1.00 41.34 189 SER A N 1
ATOM 1499 C CA . SER A 1 189 ? -25.781 -33.576 32.522 1.00 41.34 189 SER A CA 1
ATOM 1500 C C . SER A 1 189 ? -25.292 -34.966 32.101 1.00 41.34 189 SER A C 1
ATOM 1502 O O . SER A 1 189 ? -26.108 -35.774 31.672 1.00 41.34 189 SER A O 1
ATOM 1504 N N . THR A 1 190 ? -24.016 -35.314 32.286 1.00 46.69 190 THR A N 1
ATOM 1505 C CA . THR A 1 190 ? -23.500 -36.625 31.829 1.00 46.69 190 THR A CA 1
ATOM 1506 C C . THR A 1 190 ? -23.280 -37.672 32.926 1.00 46.69 190 THR A C 1
ATOM 1508 O O . THR A 1 190 ? -22.805 -38.753 32.614 1.00 46.69 190 THR A O 1
ATOM 1511 N N . ASN A 1 191 ? -23.652 -37.423 34.190 1.00 44.28 191 ASN A N 1
ATOM 1512 C CA . ASN A 1 191 ? -23.473 -38.403 35.282 1.00 44.28 191 ASN A CA 1
ATOM 1513 C C . ASN A 1 191 ? -24.750 -38.690 36.091 1.00 44.28 191 ASN A C 1
ATOM 1515 O O . ASN A 1 191 ? -24.697 -38.857 37.306 1.00 44.28 191 ASN A O 1
ATOM 1519 N N . SER A 1 192 ? -25.913 -38.749 35.435 1.00 48.62 192 SER A N 1
ATOM 1520 C CA . SER A 1 192 ? -27.161 -39.120 36.119 1.00 48.62 192 SER A CA 1
ATOM 1521 C C . SER A 1 192 ? -28.061 -40.100 35.358 1.00 48.62 192 SER A C 1
ATOM 1523 O O . SER A 1 192 ? -29.241 -40.159 35.674 1.00 48.62 192 SER A O 1
ATOM 1525 N N . PHE A 1 193 ? -27.569 -40.907 34.417 1.00 44.69 193 PHE A N 1
ATOM 1526 C CA . PHE A 1 193 ? -28.338 -42.069 33.949 1.00 44.69 193 PHE A CA 1
ATOM 1527 C C . PHE A 1 193 ? -27.414 -43.212 33.504 1.00 44.69 193 PHE A C 1
ATOM 1529 O O . PHE A 1 193 ? -26.845 -43.149 32.421 1.00 44.69 193 PHE A O 1
ATOM 1536 N N . ILE A 1 194 ? -27.401 -44.250 34.356 1.00 43.84 194 ILE A N 1
ATOM 1537 C CA . ILE A 1 194 ? -26.981 -45.655 34.153 1.00 43.84 194 ILE A CA 1
ATOM 1538 C C . ILE A 1 194 ? -25.475 -45.919 34.070 1.00 43.84 194 ILE A C 1
ATOM 1540 O O . ILE A 1 194 ? -24.840 -45.569 33.057 1.00 43.84 194 ILE A O 1
#

Foldseek 3Di:
DDDDDDDPPDDPPPPDDDDDDDDPPPPPPPDDDDDDDDDDDDDPVVVVVVVVVVVVVVVVVVVVVVVVVVVVVVVVVVVVVVVVVVVVVVVVVVVVVVVVVVVVVVVCCPPPPNVVVDDDVVNVVQLVVQLVVVLVVLCVVQADPPDDVRNVVSVVVSCVPCVDPVNSVVSSVVSVVVVVPPDPPDDPPDPDDD

Radius of gyration: 47.98 Å; Cα contacts (8 Å, |Δi|>4): 37; chains: 1; bounding box: 97×67×110 Å